Protein AF-A0A965UNX4-F1 (afdb_monomer_lite)

Foldseek 3Di:
DDDDDQQDWDQDPVRWIWGQHDDDPPDPVRTDGPPPPPPLPFPPVLVVVLVVLVVQLVLLVVLLVLLVVLLVLCVPQWAQDPLLVLLPDPPHPCVVVVPPRPDPVSSVSSVSSQVSLVVSLVSPDDPPPPDPCPDPVNSVVSSLLAQHRNDGSVSSVVSSLVSVLSSVLSVVLSVQSVVCCVPPSYCPCVCVVCVVVNVVSVVVSVVVVPDDCPDPDDDDDDDDDDDDD

Structure (mmCIF, N/CA/C/O backbone):
data_AF-A0A965UNX4-F1
#
_entry.id   AF-A0A965UNX4-F1
#
loop_
_atom_site.group_PDB
_atom_site.id
_atom_site.type_symbol
_atom_site.label_atom_id
_atom_site.label_alt_id
_atom_site.label_comp_id
_atom_site.label_asym_id
_atom_site.label_entity_id
_atom_site.label_seq_id
_atom_site.pdbx_PDB_ins_code
_atom_site.Cartn_x
_atom_site.Cartn_y
_atom_site.Cartn_z
_atom_site.occupancy
_atom_site.B_iso_or_equiv
_atom_site.auth_seq_id
_atom_site.auth_comp_id
_atom_site.auth_asym_id
_atom_site.auth_atom_id
_atom_site.pdbx_PDB_model_num
ATOM 1 N N . MET A 1 1 ? -51.438 11.626 34.883 1.00 54.97 1 MET A N 1
ATOM 2 C CA . MET A 1 1 ? -50.301 11.759 33.943 1.00 54.97 1 MET A CA 1
ATOM 3 C C . MET A 1 1 ? -50.552 13.004 33.111 1.00 54.97 1 MET A C 1
ATOM 5 O O . MET A 1 1 ? -51.642 13.109 32.564 1.00 54.97 1 MET A O 1
ATOM 9 N N . GLY A 1 2 ? -49.631 13.973 33.108 1.00 70.38 2 GLY A N 1
ATOM 10 C CA . GLY A 1 2 ? -49.780 15.204 32.320 1.00 70.38 2 GLY A CA 1
ATOM 11 C C . GLY A 1 2 ? -49.728 14.919 30.817 1.00 70.38 2 GLY A C 1
ATOM 12 O O . GLY A 1 2 ? -49.108 13.939 30.402 1.00 70.38 2 GLY A O 1
ATOM 13 N N . ALA A 1 3 ? -50.401 15.742 30.012 1.00 73.50 3 ALA A N 1
ATOM 14 C CA . ALA A 1 3 ? -50.338 15.641 28.556 1.00 73.50 3 ALA A CA 1
ATOM 15 C C . ALA A 1 3 ? -48.897 15.887 28.063 1.00 73.50 3 ALA A C 1
ATOM 17 O O . ALA A 1 3 ? -48.215 16.753 28.620 1.00 73.50 3 ALA A O 1
ATOM 18 N N . PRO A 1 4 ? -48.411 15.145 27.051 1.00 76.31 4 PRO A N 1
ATOM 19 C CA . PRO A 1 4 ? -47.071 15.358 26.533 1.00 76.31 4 PRO A CA 1
ATOM 20 C C . PRO A 1 4 ? -46.975 16.706 25.812 1.00 76.31 4 PRO A C 1
ATOM 22 O O . PRO A 1 4 ? -47.891 17.137 25.111 1.00 76.31 4 PRO A O 1
ATOM 25 N N . VAL A 1 5 ? -45.841 17.372 26.000 1.00 83.00 5 VAL A N 1
ATOM 26 C CA . VAL A 1 5 ? -45.548 18.702 25.472 1.00 83.00 5 VAL A CA 1
ATOM 27 C C . VAL A 1 5 ? -44.726 18.545 24.191 1.00 83.00 5 VAL A C 1
ATOM 29 O O . VAL A 1 5 ? -43.717 17.831 24.211 1.00 83.00 5 VAL A O 1
ATOM 32 N N . PRO A 1 6 ? -45.122 19.168 23.065 1.00 83.00 6 PRO A N 1
ATOM 33 C CA . PRO A 1 6 ? -44.334 19.137 21.835 1.00 83.00 6 PRO A CA 1
ATOM 34 C C . PRO A 1 6 ? -42.881 19.558 22.087 1.00 83.00 6 PRO A C 1
ATOM 36 O O . PRO A 1 6 ? -42.615 20.539 22.776 1.00 83.00 6 PRO A O 1
ATOM 39 N N . GLY A 1 7 ? -41.934 18.790 21.553 1.00 72.81 7 GLY A N 1
ATOM 40 C CA . GLY A 1 7 ? -40.497 18.999 21.724 1.00 72.81 7 GLY A CA 1
ATOM 41 C C . GLY A 1 7 ? -39.872 18.292 22.932 1.00 72.81 7 GLY A C 1
ATOM 42 O O . GLY A 1 7 ? -38.649 18.130 22.948 1.00 72.81 7 GLY A O 1
ATOM 43 N N . GLN A 1 8 ? -40.658 17.805 23.901 1.00 81.88 8 GLN A N 1
ATOM 44 C CA . GLN A 1 8 ? -40.107 17.013 25.005 1.00 81.88 8 GLN A CA 1
ATOM 45 C C . GLN A 1 8 ? -39.659 15.616 24.560 1.00 81.88 8 GLN A C 1
ATOM 47 O O . GLN A 1 8 ? -40.226 15.001 23.651 1.00 81.88 8 GLN A O 1
ATOM 52 N N . ILE A 1 9 ? -38.618 15.126 25.239 1.00 81.06 9 ILE A N 1
ATOM 53 C CA . ILE A 1 9 ? -38.080 13.778 25.072 1.00 81.06 9 ILE A CA 1
ATOM 54 C C . ILE A 1 9 ? -38.696 12.867 26.136 1.00 81.06 9 ILE A C 1
ATOM 56 O O . ILE A 1 9 ? -38.607 13.140 27.331 1.00 81.06 9 ILE A O 1
ATOM 60 N N . TYR A 1 10 ? -39.274 11.761 25.686 1.00 81.50 10 TYR A N 1
ATOM 61 C CA . TYR A 1 10 ? -39.884 10.717 26.498 1.00 81.50 10 TYR A CA 1
ATOM 62 C C . TYR A 1 10 ? -39.063 9.435 26.393 1.00 81.50 10 TYR A C 1
ATOM 64 O O . TYR A 1 10 ? -38.630 9.051 25.305 1.00 81.50 10 TYR A O 1
ATOM 72 N N . VAL A 1 11 ? -38.859 8.751 27.517 1.00 78.44 11 VAL A N 1
ATOM 73 C CA . VAL A 1 11 ? -38.209 7.435 27.540 1.00 78.44 11 VAL A CA 1
ATOM 74 C C . VAL A 1 11 ? -39.290 6.365 27.423 1.00 78.44 11 VAL A C 1
ATOM 76 O O . VAL A 1 11 ? -40.143 6.227 28.299 1.00 78.44 11 VAL A O 1
ATOM 79 N N . GLY A 1 12 ? -39.281 5.628 26.315 1.00 76.50 12 GLY A N 1
ATOM 80 C CA . GLY A 1 12 ? -40.193 4.515 26.088 1.00 76.50 12 GLY A CA 1
ATOM 81 C C . GLY A 1 12 ? -39.866 3.314 26.978 1.00 76.50 12 GLY A C 1
ATOM 82 O O . GLY A 1 12 ? -38.752 3.165 27.478 1.00 76.50 12 GLY A O 1
ATOM 83 N N . ARG A 1 13 ? -40.825 2.392 27.123 1.00 74.88 13 ARG A N 1
ATOM 84 C CA . ARG A 1 13 ? -40.664 1.139 27.897 1.00 74.88 13 ARG A CA 1
ATOM 85 C C . ARG A 1 13 ? -39.496 0.256 27.434 1.00 74.88 13 ARG A C 1
ATOM 87 O O . ARG A 1 13 ? -39.017 -0.569 28.196 1.00 74.88 13 ARG A O 1
ATOM 94 N N . ASN A 1 14 ? -39.053 0.427 26.193 1.00 77.00 14 ASN A N 1
ATOM 95 C CA . ASN A 1 14 ? -37.907 -0.249 25.585 1.00 77.00 14 ASN A CA 1
ATOM 96 C C . ASN A 1 14 ? -36.567 0.483 25.822 1.00 77.00 14 ASN A C 1
ATOM 98 O O . ASN A 1 14 ? -35.583 0.172 25.155 1.00 77.00 14 ASN A O 1
ATOM 102 N N . GLY A 1 15 ? -36.537 1.494 26.696 1.00 71.44 15 GLY A N 1
ATOM 103 C CA . GLY A 1 15 ? -35.350 2.300 26.993 1.00 71.44 15 GLY A CA 1
ATOM 104 C C . GLY A 1 15 ? -34.947 3.282 25.886 1.00 71.44 15 GLY A C 1
ATOM 105 O O . GLY A 1 15 ? -33.945 3.978 26.025 1.00 71.44 15 GLY A O 1
ATOM 106 N N . ARG A 1 16 ? -35.703 3.368 24.782 1.00 77.62 16 ARG A N 1
ATOM 107 C CA . ARG A 1 16 ? -35.421 4.301 23.683 1.00 77.62 16 ARG A CA 1
ATOM 108 C C . ARG A 1 16 ? -36.016 5.676 23.962 1.00 77.62 16 ARG A C 1
ATOM 110 O O . ARG A 1 16 ? -37.095 5.788 24.538 1.00 77.62 16 ARG A O 1
ATOM 117 N N . GLN A 1 17 ? -35.316 6.717 23.524 1.00 84.38 17 GLN A N 1
ATOM 118 C CA . GLN A 1 17 ? -35.774 8.097 23.635 1.00 84.38 17 GLN A CA 1
ATOM 119 C C . GLN A 1 17 ? -36.575 8.500 22.397 1.00 84.38 17 GLN A C 1
ATOM 121 O O . GLN A 1 17 ? -36.145 8.295 21.261 1.00 84.38 17 GLN A O 1
ATOM 126 N N . TYR A 1 18 ? -37.735 9.098 22.628 1.00 84.94 18 TYR A N 1
ATOM 127 C CA . TYR A 1 18 ? -38.650 9.568 21.600 1.00 84.94 18 TYR A CA 1
ATOM 128 C C . TYR A 1 18 ? -38.931 11.048 21.815 1.00 84.94 18 TYR A C 1
ATOM 130 O O . TYR A 1 18 ? -39.196 11.466 22.936 1.00 84.94 18 TYR A O 1
ATOM 138 N N . ARG A 1 19 ? -38.897 11.847 20.754 1.00 87.31 19 ARG A N 1
ATOM 139 C CA . ARG A 1 19 ? -39.329 13.241 20.785 1.00 87.31 19 ARG A CA 1
ATOM 140 C C . ARG A 1 19 ? -40.776 13.294 20.333 1.00 87.31 19 ARG A C 1
ATOM 142 O O . ARG A 1 19 ? -41.110 12.781 19.268 1.00 87.31 19 ARG A O 1
ATOM 149 N N . TYR A 1 20 ? -41.628 13.908 21.142 1.00 88.62 20 TYR A N 1
ATOM 150 C CA . TYR A 1 20 ? -43.005 14.166 20.743 1.00 88.62 20 TYR A CA 1
ATOM 151 C C . TYR A 1 20 ? -43.044 15.374 19.803 1.00 88.62 20 TYR A C 1
ATOM 153 O O . TYR A 1 20 ? -42.588 16.457 20.166 1.00 88.62 20 TYR A O 1
ATOM 161 N N . ASN A 1 21 ? -43.567 15.196 18.594 1.00 85.44 21 ASN A N 1
ATOM 162 C CA . ASN A 1 21 ? -43.602 16.234 17.558 1.00 85.44 21 ASN A CA 1
ATOM 163 C C . ASN A 1 21 ? -44.928 17.019 17.543 1.00 85.44 21 ASN A C 1
ATOM 165 O O . ASN A 1 21 ? -45.073 17.944 16.751 1.00 85.44 21 ASN A O 1
ATOM 169 N N . GLY A 1 22 ? -45.883 16.669 18.414 1.00 79.00 22 GLY A N 1
ATOM 170 C CA . GLY A 1 22 ? -47.251 17.199 18.408 1.00 79.00 22 GLY A CA 1
ATOM 171 C C . GLY A 1 22 ? -48.263 16.256 17.736 1.00 79.00 22 GLY A C 1
ATOM 172 O O . GLY A 1 22 ? -47.890 15.276 17.088 1.00 79.00 22 GLY A O 1
ATOM 173 N N . GLY A 1 23 ? -49.558 16.534 17.915 1.00 82.19 23 GLY A N 1
ATOM 174 C CA . GLY A 1 23 ? -50.663 15.719 17.386 1.00 82.19 23 GLY A CA 1
ATOM 175 C C . GLY A 1 23 ? -51.403 14.910 18.456 1.00 82.19 23 GLY A C 1
ATOM 176 O O . GLY A 1 23 ? -51.627 15.408 19.556 1.00 82.19 23 GLY A O 1
ATOM 177 N N . ASP A 1 24 ? -51.829 13.689 18.122 1.00 81.50 24 ASP A N 1
ATOM 178 C CA . ASP A 1 24 ? -52.470 12.785 19.083 1.00 81.50 24 ASP A CA 1
ATOM 179 C C . ASP A 1 24 ? -51.389 12.040 19.893 1.00 81.50 24 ASP A C 1
ATOM 181 O O . ASP A 1 24 ? -50.622 11.259 19.325 1.00 81.50 24 ASP A O 1
ATOM 185 N N . PRO A 1 25 ? -51.325 12.208 21.225 1.00 78.56 25 PRO A N 1
ATOM 186 C CA . PRO A 1 25 ? -50.331 11.548 22.067 1.00 78.56 25 PRO A CA 1
ATOM 187 C C . PRO A 1 25 ? -50.452 10.021 22.126 1.00 78.56 25 PRO A C 1
ATOM 189 O O . PRO A 1 25 ? -49.545 9.368 22.651 1.00 78.56 25 PRO A O 1
ATOM 192 N N . ARG A 1 26 ? -51.544 9.443 21.612 1.00 80.50 26 ARG A N 1
ATOM 193 C CA . ARG A 1 26 ? -51.740 7.993 21.474 1.00 80.50 26 ARG A CA 1
ATOM 194 C C . ARG A 1 26 ? -51.263 7.456 20.124 1.00 80.50 26 ARG A C 1
ATOM 196 O O . ARG A 1 26 ? -51.078 6.247 19.992 1.00 80.50 26 ARG A O 1
ATOM 203 N N . ALA A 1 27 ? -51.042 8.324 19.139 1.00 82.81 27 ALA A N 1
ATOM 204 C CA . ALA A 1 27 ? -50.575 7.931 17.820 1.00 82.81 27 ALA A CA 1
ATOM 205 C C . ALA A 1 27 ? -49.049 7.761 17.810 1.00 82.81 27 ALA A C 1
ATOM 207 O O . ALA A 1 27 ? -48.301 8.665 18.181 1.00 82.81 27 ALA A O 1
ATOM 208 N N . GLN A 1 28 ? -48.564 6.614 17.326 1.00 77.06 28 GLN A N 1
ATOM 209 C CA . GLN A 1 28 ? -47.121 6.374 17.177 1.00 77.06 28 GLN A CA 1
ATOM 210 C C . GLN A 1 28 ? -46.446 7.394 16.249 1.00 77.06 28 GLN A C 1
ATOM 212 O O . GLN A 1 28 ? -45.299 7.760 16.484 1.00 77.06 28 GLN A O 1
ATOM 217 N N . SER A 1 29 ? -47.161 7.895 15.237 1.00 83.69 29 SER A N 1
ATOM 218 C CA . SER A 1 29 ? -46.670 8.904 14.289 1.00 83.69 29 SER A CA 1
ATOM 219 C C . SER A 1 29 ? -46.350 10.255 14.934 1.00 83.69 29 SER A C 1
ATOM 221 O O . SER A 1 29 ? -45.573 11.027 14.378 1.00 83.69 29 SER A O 1
ATOM 223 N N . SER A 1 30 ? -46.907 10.542 16.112 1.00 86.38 30 SER A N 1
ATOM 224 C CA . SER A 1 30 ? -46.625 11.774 16.853 1.00 86.38 30 SER A CA 1
ATOM 225 C C . SER A 1 30 ? -45.291 11.743 17.602 1.00 86.38 30 SER A C 1
ATOM 227 O O . SER A 1 30 ? -44.899 12.748 18.195 1.00 86.38 30 SER A O 1
ATOM 229 N N . TYR A 1 31 ? -44.559 10.629 17.546 1.00 82.38 31 TYR A N 1
ATOM 230 C CA . TYR A 1 31 ? -43.254 10.468 18.174 1.00 82.38 31 TYR A CA 1
ATOM 231 C C . TYR A 1 31 ? -42.190 10.131 17.127 1.00 82.38 31 TYR A C 1
ATOM 233 O O . TYR A 1 31 ? -42.332 9.184 16.358 1.00 82.38 31 TYR A O 1
ATOM 241 N N . SER A 1 32 ? -41.084 10.872 17.119 1.00 83.12 32 SER A N 1
ATOM 242 C CA . SER A 1 32 ? -39.886 10.519 16.352 1.00 83.12 32 SER A CA 1
ATOM 243 C C . SER A 1 32 ? -38.844 9.910 17.282 1.00 83.12 32 SER A C 1
ATOM 245 O O . SER A 1 32 ? -38.663 10.354 18.415 1.00 83.12 32 SER A O 1
ATOM 247 N N . LEU A 1 33 ? -38.151 8.868 16.823 1.00 78.44 33 LEU A N 1
ATOM 248 C CA . LEU A 1 33 ? -37.021 8.323 17.566 1.00 78.44 33 LEU A CA 1
ATOM 249 C C . LEU A 1 33 ? -35.921 9.389 17.613 1.00 78.44 33 LEU A C 1
ATOM 251 O O . LEU A 1 33 ? -35.453 9.843 16.569 1.00 78.44 33 LEU A O 1
ATOM 255 N N . VAL A 1 34 ? -35.489 9.770 18.814 1.00 74.38 34 VAL A N 1
ATOM 256 C CA . VAL A 1 34 ? -34.295 10.600 18.957 1.00 74.38 34 VAL A CA 1
ATOM 257 C C . VAL A 1 34 ? -33.114 9.689 18.655 1.00 74.38 34 VAL A C 1
ATOM 259 O O . VAL A 1 34 ? -32.754 8.840 19.471 1.00 74.38 34 VAL A O 1
ATOM 262 N N . GLN A 1 35 ? -32.520 9.830 17.467 1.00 58.47 35 GLN A N 1
ATOM 263 C CA . GLN A 1 35 ? -31.177 9.316 17.232 1.00 58.47 35 GLN A CA 1
ATOM 264 C C . GLN A 1 35 ? -30.265 10.053 18.208 1.00 58.47 35 GLN A C 1
ATOM 266 O O . GLN A 1 35 ? -29.901 11.205 17.991 1.00 58.47 35 GLN A O 1
ATOM 271 N N . GLN A 1 36 ? -29.944 9.404 19.326 1.00 52.78 36 GLN A N 1
ATOM 272 C CA . GLN A 1 36 ? -28.812 9.816 20.131 1.00 52.78 36 GLN A CA 1
ATOM 273 C C . GLN A 1 36 ? -27.595 9.671 19.229 1.00 52.78 36 GLN A C 1
ATOM 275 O O . GLN A 1 36 ? -27.095 8.565 19.016 1.00 52.78 36 GLN A O 1
ATOM 280 N N . SER A 1 37 ? -27.148 10.787 18.664 1.00 44.09 37 SER A N 1
ATOM 281 C CA . SER A 1 37 ? -25.787 10.933 18.184 1.00 44.09 37 SER A CA 1
ATOM 282 C C . SER A 1 37 ? -24.917 10.608 19.389 1.00 44.09 37 SER A C 1
ATOM 284 O O . SER A 1 37 ? -24.722 11.455 20.257 1.00 44.09 37 SER A O 1
ATOM 286 N N . ARG A 1 38 ? -24.488 9.350 19.532 1.00 47.00 38 ARG A N 1
ATOM 287 C CA . ARG A 1 38 ? -23.481 8.998 20.526 1.00 47.00 38 ARG A CA 1
ATOM 288 C C . ARG A 1 38 ? -22.244 9.783 20.121 1.00 47.00 38 ARG A C 1
ATOM 290 O O . ARG A 1 38 ? -21.520 9.377 19.213 1.00 47.00 38 ARG A O 1
ATOM 297 N N . SER A 1 39 ? -22.037 10.932 20.754 1.00 44.66 39 SER A N 1
ATOM 298 C CA . SER A 1 39 ? -20.742 11.588 20.831 1.00 44.66 39 SER A CA 1
ATOM 299 C C . SER A 1 39 ? -19.844 10.611 21.577 1.00 44.66 39 SER A C 1
ATOM 301 O O . SER A 1 39 ? -19.785 10.598 22.803 1.00 44.66 39 SER A O 1
ATOM 303 N N . THR A 1 40 ? -19.286 9.671 20.821 1.00 53.31 40 THR A N 1
ATOM 304 C CA . THR A 1 40 ? -18.425 8.624 21.345 1.00 53.31 40 THR A CA 1
ATOM 305 C C . THR A 1 40 ? -17.069 9.286 21.473 1.00 53.31 40 THR A C 1
ATOM 307 O O . THR A 1 40 ? -16.354 9.443 20.486 1.00 53.31 40 THR A O 1
ATOM 310 N N . THR A 1 41 ? -16.779 9.811 22.659 1.00 58.47 41 THR A N 1
ATOM 311 C CA . THR A 1 41 ? -15.454 10.335 22.976 1.00 58.47 41 THR A CA 1
ATOM 312 C C . THR A 1 41 ? -14.535 9.125 23.103 1.00 58.47 41 THR A C 1
ATOM 314 O O . THR A 1 41 ? -14.512 8.471 24.141 1.00 58.47 41 THR A O 1
ATOM 317 N N . TYR A 1 42 ? -13.870 8.756 22.008 1.00 68.38 42 TYR A N 1
ATOM 318 C CA . TYR A 1 42 ? -12.854 7.704 22.016 1.00 68.38 42 TYR A CA 1
ATOM 319 C C . TYR A 1 42 ? -11.668 8.144 22.871 1.00 68.38 42 TYR A C 1
ATOM 321 O O . TYR A 1 42 ? -11.402 9.345 22.986 1.00 68.38 42 TYR A O 1
ATOM 329 N N . SER A 1 43 ? -10.941 7.187 23.449 1.00 78.94 43 SER A N 1
ATOM 330 C CA . SER A 1 43 ? -9.688 7.529 24.116 1.00 78.94 43 SER A CA 1
ATOM 331 C C . SER A 1 43 ? -8.717 8.166 23.110 1.00 78.94 43 SER A C 1
ATOM 333 O O . SER A 1 43 ? -8.740 7.858 21.912 1.00 78.94 43 SER A O 1
ATOM 335 N N . GLU A 1 44 ? -7.841 9.058 23.581 1.00 80.81 44 GLU A N 1
ATOM 336 C CA . GLU A 1 44 ? -6.788 9.638 22.734 1.00 80.81 44 GLU A CA 1
ATOM 337 C C . GLU A 1 44 ? -5.946 8.537 22.071 1.00 80.81 44 GLU A C 1
ATOM 339 O O . GLU A 1 44 ? -5.618 8.634 20.889 1.00 80.81 44 GLU A O 1
ATOM 344 N N . GLN A 1 45 ? -5.697 7.437 22.789 1.00 82.44 45 GLN A N 1
ATOM 345 C CA . GLN A 1 45 ? -4.977 6.268 22.283 1.00 82.44 45 GLN A CA 1
ATOM 346 C C . GLN A 1 45 ? -5.711 5.584 21.122 1.00 82.44 45 GL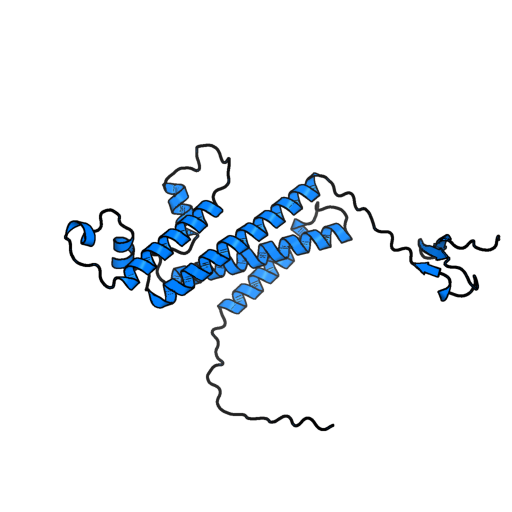N A C 1
ATOM 348 O O . GLN A 1 45 ? -5.094 5.318 20.091 1.00 82.44 45 GLN A O 1
ATOM 353 N N . ASP A 1 46 ? -7.025 5.365 21.231 1.00 85.31 46 ASP A N 1
ATOM 354 C CA . ASP A 1 46 ? -7.814 4.744 20.159 1.00 85.31 46 ASP A CA 1
ATOM 355 C C . ASP A 1 46 ? -7.876 5.634 18.912 1.00 85.31 46 ASP A C 1
ATOM 357 O O . ASP A 1 46 ? -7.766 5.161 17.775 1.00 85.31 46 ASP A O 1
ATOM 361 N N . SER A 1 47 ? -8.020 6.949 19.114 1.00 83.50 47 SER A N 1
ATOM 362 C CA . SER A 1 47 ? -8.017 7.915 18.013 1.00 83.50 47 SER A CA 1
ATOM 363 C C . SER A 1 47 ? -6.661 7.978 17.300 1.00 83.50 47 SER A C 1
ATOM 365 O O . SER A 1 47 ? -6.622 8.009 16.067 1.00 83.50 47 SER A O 1
ATOM 367 N N . ALA A 1 48 ? -5.555 7.907 18.048 1.00 84.00 48 ALA A N 1
ATOM 368 C CA . ALA A 1 48 ? -4.204 7.851 17.502 1.00 84.00 48 ALA A CA 1
ATOM 369 C C . ALA A 1 48 ? -3.951 6.538 16.745 1.00 84.00 48 ALA A C 1
ATOM 371 O O . ALA A 1 48 ? -3.425 6.569 15.631 1.00 84.00 48 ALA A O 1
ATOM 372 N N . ALA A 1 49 ? -4.387 5.397 17.289 1.00 85.38 49 ALA A N 1
ATOM 373 C CA . ALA A 1 49 ? -4.281 4.095 16.631 1.00 85.38 49 ALA A CA 1
ATOM 374 C C . ALA A 1 49 ? -5.048 4.068 15.299 1.00 85.38 49 ALA A C 1
ATOM 376 O O . ALA A 1 49 ? -4.529 3.613 14.277 1.00 85.38 49 ALA A O 1
ATOM 377 N N . LYS A 1 50 ? -6.262 4.630 15.272 1.00 87.50 50 LYS A N 1
ATOM 378 C CA . LYS A 1 50 ? -7.042 4.784 14.039 1.00 87.50 50 LYS A CA 1
ATOM 379 C C . LYS A 1 50 ? -6.357 5.713 13.034 1.00 87.50 50 LYS A C 1
ATOM 381 O O . LYS A 1 50 ? -6.314 5.395 11.845 1.00 87.50 50 LYS A O 1
ATOM 386 N N . ALA A 1 51 ? -5.835 6.853 13.485 1.00 87.81 51 ALA A N 1
ATOM 387 C CA . ALA A 1 51 ? -5.122 7.787 12.617 1.00 87.81 51 ALA A CA 1
ATOM 388 C C . ALA A 1 51 ? -3.871 7.140 12.001 1.00 87.81 51 ALA A C 1
ATOM 390 O O . ALA A 1 51 ? -3.632 7.295 10.802 1.00 87.81 51 ALA A O 1
ATOM 391 N N . ALA A 1 52 ? -3.129 6.354 12.785 1.00 86.94 52 ALA A N 1
ATOM 392 C CA . ALA A 1 52 ? -1.988 5.579 12.309 1.00 86.94 52 ALA A CA 1
ATOM 393 C C . ALA A 1 52 ? -2.407 4.545 11.251 1.00 86.94 52 ALA A C 1
ATOM 395 O O . ALA A 1 52 ? -1.843 4.536 10.158 1.00 86.94 52 ALA A O 1
ATOM 396 N N . ALA A 1 53 ? -3.456 3.756 11.509 1.00 87.00 53 ALA A N 1
ATOM 397 C CA . ALA A 1 53 ? -3.968 2.782 10.541 1.00 87.00 53 ALA A CA 1
ATOM 398 C C . ALA A 1 53 ? -4.444 3.444 9.232 1.00 87.00 53 ALA A C 1
ATOM 400 O O . ALA A 1 53 ? -4.191 2.938 8.140 1.00 87.00 53 ALA A O 1
ATOM 401 N N . ALA A 1 54 ? -5.103 4.604 9.315 1.00 88.50 54 ALA A N 1
ATOM 402 C CA . ALA A 1 54 ? -5.515 5.362 8.135 1.00 88.50 54 ALA A CA 1
ATOM 403 C C . ALA A 1 54 ? -4.311 5.907 7.342 1.00 88.50 54 ALA A C 1
ATOM 405 O O . ALA A 1 54 ? -4.320 5.887 6.106 1.00 88.50 54 ALA A O 1
ATOM 406 N N . ALA A 1 55 ? -3.265 6.369 8.034 1.00 87.75 55 ALA A N 1
ATOM 407 C CA . ALA A 1 55 ? -2.025 6.820 7.410 1.00 87.75 55 ALA A CA 1
ATOM 408 C C . ALA A 1 55 ? -1.291 5.666 6.706 1.00 87.75 55 ALA A C 1
ATOM 410 O O . ALA A 1 55 ? -0.840 5.836 5.571 1.00 87.75 55 ALA A O 1
ATOM 411 N N . GLU A 1 56 ? -1.233 4.483 7.322 1.00 87.31 56 GLU A N 1
ATOM 412 C CA . GLU A 1 56 ? -0.670 3.278 6.705 1.00 87.31 56 GLU A CA 1
ATOM 413 C C . GLU A 1 56 ? -1.467 2.835 5.476 1.00 87.31 56 GLU A C 1
ATOM 415 O O . GLU A 1 56 ? -0.877 2.576 4.424 1.00 87.31 56 GLU A O 1
ATOM 420 N N . ALA A 1 57 ? -2.802 2.843 5.549 1.00 89.50 57 ALA A N 1
ATOM 421 C CA . ALA A 1 57 ? -3.658 2.534 4.407 1.00 89.50 57 ALA A CA 1
ATOM 422 C C . ALA A 1 57 ? -3.449 3.513 3.245 1.00 89.50 57 ALA A C 1
ATOM 424 O O . ALA A 1 57 ? -3.360 3.094 2.087 1.00 89.50 57 ALA A O 1
ATOM 425 N N . LYS A 1 58 ? -3.327 4.814 3.536 1.00 91.44 58 LYS A N 1
ATOM 426 C CA . LYS A 1 58 ? -3.007 5.827 2.522 1.00 91.44 58 LYS A CA 1
ATOM 427 C C . LYS A 1 58 ? -1.636 5.560 1.900 1.00 91.44 58 LYS A C 1
ATOM 429 O O . LYS A 1 58 ? -1.529 5.464 0.681 1.00 91.44 58 LYS A O 1
ATOM 434 N N . LYS A 1 59 ? -0.610 5.367 2.728 1.00 89.88 59 LYS A N 1
ATOM 435 C CA . LYS A 1 59 ? 0.763 5.081 2.294 1.00 89.88 59 LYS A CA 1
ATOM 436 C C . LYS A 1 59 ? 0.841 3.827 1.418 1.00 89.88 59 LYS A C 1
ATOM 438 O O . LYS A 1 59 ? 1.493 3.848 0.374 1.00 89.88 59 LYS A O 1
ATOM 443 N N . ALA A 1 60 ? 0.139 2.755 1.787 1.00 89.75 60 ALA A N 1
ATOM 444 C CA . ALA A 1 60 ? 0.077 1.525 1.002 1.00 89.75 60 ALA A CA 1
ATOM 445 C C . ALA A 1 60 ? -0.583 1.741 -0.372 1.00 89.75 60 ALA A C 1
ATOM 447 O O . ALA A 1 60 ? -0.082 1.224 -1.370 1.00 89.75 60 ALA A O 1
ATOM 448 N N . ARG A 1 61 ? -1.662 2.535 -0.446 1.00 92.94 61 ARG A N 1
ATOM 449 C CA . ARG A 1 61 ? -2.329 2.890 -1.714 1.00 92.94 61 ARG A CA 1
ATOM 450 C C . ARG A 1 61 ? -1.452 3.760 -2.610 1.00 92.94 61 ARG A C 1
ATOM 452 O O . ARG A 1 61 ? -1.315 3.453 -3.791 1.00 92.94 61 ARG A O 1
ATOM 459 N N . ASP A 1 62 ? -0.829 4.793 -2.049 1.00 91.50 62 ASP A N 1
ATOM 460 C CA . ASP A 1 62 ? 0.054 5.696 -2.796 1.00 91.50 62 ASP A CA 1
ATOM 461 C C . ASP A 1 62 ? 1.253 4.925 -3.372 1.00 91.50 62 ASP A C 1
ATOM 463 O O . ASP A 1 62 ? 1.599 5.065 -4.544 1.00 91.50 62 ASP A O 1
ATOM 467 N N . THR A 1 63 ? 1.845 4.033 -2.571 1.00 91.62 63 THR A N 1
ATOM 468 C CA . THR A 1 63 ? 2.957 3.184 -3.024 1.00 91.62 63 THR A CA 1
ATOM 469 C C . THR A 1 63 ? 2.502 2.175 -4.084 1.00 91.62 63 THR A C 1
ATOM 471 O O . THR A 1 63 ? 3.220 1.930 -5.052 1.00 91.62 63 THR A O 1
ATOM 474 N N . LEU A 1 64 ? 1.302 1.600 -3.943 1.00 93.75 64 LEU A N 1
ATOM 475 C CA . LEU A 1 64 ? 0.733 0.698 -4.946 1.00 93.75 64 LEU A CA 1
ATOM 476 C C . LEU A 1 64 ? 0.534 1.402 -6.296 1.00 93.75 64 LEU A C 1
ATOM 478 O O . LEU A 1 64 ? 0.853 0.815 -7.326 1.00 93.75 64 LEU A O 1
ATOM 482 N N . ALA A 1 65 ? 0.073 2.655 -6.307 1.00 94.12 65 ALA A N 1
ATOM 483 C CA . ALA A 1 65 ? -0.100 3.412 -7.546 1.00 94.12 65 ALA A CA 1
ATOM 484 C C . ALA A 1 65 ? 1.225 3.561 -8.322 1.00 94.12 65 ALA A C 1
ATOM 486 O O . ALA A 1 65 ? 1.257 3.384 -9.540 1.00 94.12 65 ALA A O 1
ATOM 487 N N . LEU A 1 66 ? 2.337 3.806 -7.619 1.00 93.88 66 LEU A N 1
ATOM 488 C CA . LEU A 1 66 ? 3.676 3.837 -8.223 1.00 93.88 66 LEU A CA 1
ATOM 489 C C . LEU A 1 66 ? 4.100 2.459 -8.756 1.00 93.88 66 LEU A C 1
ATOM 491 O O . LEU A 1 66 ? 4.647 2.356 -9.856 1.00 93.88 66 LEU A O 1
ATOM 495 N N . ALA A 1 67 ? 3.808 1.387 -8.014 1.00 93.44 67 ALA A N 1
ATOM 496 C CA . ALA A 1 67 ? 4.102 0.020 -8.441 1.00 93.44 67 ALA A CA 1
ATOM 497 C C . ALA A 1 67 ? 3.312 -0.390 -9.699 1.00 93.44 67 ALA A C 1
ATOM 499 O O . ALA A 1 67 ? 3.828 -1.118 -10.549 1.00 93.44 67 ALA A O 1
ATOM 500 N N . GLU A 1 68 ? 2.078 0.089 -9.861 1.00 93.75 68 GLU A N 1
ATOM 501 C CA . GLU A 1 68 ? 1.270 -0.158 -11.061 1.00 93.75 68 GLU A CA 1
ATOM 502 C C . GLU A 1 68 ? 1.796 0.597 -12.290 1.00 93.75 68 GLU A C 1
ATOM 504 O O . GLU A 1 68 ? 1.822 0.041 -13.395 1.00 93.75 68 GLU A O 1
ATOM 509 N N . GLN A 1 69 ? 2.306 1.820 -12.102 1.00 93.00 69 GLN A N 1
ATOM 510 C CA . GLN A 1 69 ? 3.026 2.546 -13.154 1.00 93.00 69 GLN A CA 1
ATOM 511 C C . GLN A 1 69 ? 4.297 1.797 -13.565 1.00 93.00 69 GLN A C 1
ATOM 513 O O . GLN A 1 69 ? 4.529 1.572 -14.756 1.00 93.00 69 GLN A O 1
ATOM 518 N N . PHE A 1 70 ? 5.074 1.322 -12.585 1.00 93.50 70 PHE A N 1
ATOM 519 C CA . PHE A 1 70 ? 6.255 0.499 -12.838 1.00 93.50 70 PHE A CA 1
ATOM 520 C C . PHE A 1 70 ? 5.885 -0.748 -13.647 1.00 93.50 70 PHE A C 1
ATOM 522 O O . PHE A 1 70 ? 6.541 -1.074 -14.634 1.00 93.50 70 PHE A O 1
ATOM 529 N N . TYR A 1 71 ? 4.816 -1.446 -13.259 1.00 91.38 71 TYR A N 1
ATOM 530 C CA . TYR A 1 71 ? 4.374 -2.660 -13.937 1.00 91.38 71 TYR A CA 1
ATOM 531 C C . TYR A 1 71 ? 3.958 -2.414 -15.391 1.00 91.38 71 TYR A C 1
ATOM 533 O O . TYR A 1 71 ? 4.264 -3.226 -16.265 1.00 91.38 71 TYR A O 1
ATOM 541 N N . THR A 1 72 ? 3.313 -1.280 -15.665 1.00 90.50 72 THR A N 1
ATOM 542 C CA . THR A 1 72 ? 2.946 -0.880 -17.030 1.00 90.50 72 THR A CA 1
ATOM 543 C C . THR A 1 72 ? 4.184 -0.744 -17.919 1.00 90.50 72 THR A C 1
ATOM 545 O O . THR A 1 72 ? 4.195 -1.261 -19.035 1.00 90.50 72 THR A O 1
ATOM 548 N N . LEU A 1 73 ? 5.259 -0.141 -17.403 1.00 88.12 73 LEU A N 1
ATOM 549 C CA . LEU A 1 73 ? 6.539 -0.033 -18.114 1.00 88.12 73 LEU A CA 1
ATOM 550 C C . LEU A 1 73 ? 7.259 -1.387 -18.229 1.00 88.12 73 LEU A C 1
ATOM 552 O O . LEU A 1 73 ? 7.799 -1.713 -19.289 1.00 88.12 73 LEU A O 1
ATOM 556 N N . ASN A 1 74 ? 7.210 -2.203 -17.172 1.00 86.38 74 ASN A N 1
ATOM 557 C CA . ASN A 1 74 ? 7.819 -3.533 -17.114 1.00 86.38 74 ASN A CA 1
ATOM 558 C C . ASN A 1 74 ? 7.291 -4.474 -18.208 1.00 86.38 74 ASN A C 1
ATOM 560 O O . ASN A 1 74 ? 8.069 -5.203 -18.820 1.00 86.38 74 ASN A O 1
ATOM 564 N N . ARG A 1 75 ? 5.984 -4.419 -18.506 1.00 83.75 75 ARG A N 1
ATOM 565 C CA . ARG A 1 75 ? 5.368 -5.225 -19.577 1.00 83.75 75 ARG A CA 1
ATOM 566 C C . ARG A 1 75 ? 5.959 -4.954 -20.963 1.00 83.75 75 ARG A C 1
ATOM 568 O O . ARG A 1 75 ? 5.929 -5.852 -21.796 1.00 83.75 75 ARG A O 1
ATOM 575 N N . ASN A 1 76 ? 6.486 -3.751 -21.186 1.00 79.25 76 ASN A N 1
ATOM 576 C CA . ASN A 1 76 ? 6.919 -3.285 -22.504 1.00 79.25 76 ASN A CA 1
ATOM 577 C C . ASN A 1 76 ? 8.448 -3.198 -22.651 1.00 79.25 76 ASN A C 1
ATOM 579 O O . ASN A 1 76 ? 8.944 -3.105 -23.768 1.00 79.25 76 ASN A O 1
ATOM 583 N N . THR A 1 77 ? 9.195 -3.206 -21.542 1.00 77.25 77 THR A N 1
ATOM 584 C CA . THR A 1 77 ? 10.623 -2.826 -21.528 1.00 77.25 77 THR A CA 1
ATOM 585 C C . THR A 1 77 ? 11.563 -3.988 -21.179 1.00 77.25 77 THR A C 1
ATOM 587 O O . THR A 1 77 ? 12.735 -3.947 -21.559 1.00 77.25 77 THR A O 1
ATOM 590 N N . GLY A 1 78 ? 11.047 -5.045 -20.533 1.00 74.38 78 GLY A N 1
ATOM 591 C CA . GLY A 1 78 ? 11.808 -6.218 -20.087 1.00 74.38 78 GLY A CA 1
ATOM 592 C C . GLY A 1 78 ? 12.845 -5.882 -19.004 1.00 74.38 78 GLY A C 1
ATOM 593 O O . GLY A 1 78 ? 13.754 -5.093 -19.246 1.00 74.38 78 GLY A O 1
ATOM 594 N N . THR A 1 79 ? 12.724 -6.485 -17.816 1.00 82.62 79 THR A N 1
ATOM 595 C CA . THR A 1 79 ? 13.622 -6.251 -16.665 1.00 82.62 79 THR A CA 1
ATOM 596 C C . THR A 1 79 ? 14.374 -7.505 -16.225 1.00 82.62 79 THR A C 1
ATOM 598 O O . THR A 1 79 ? 13.969 -8.628 -16.536 1.00 82.62 79 THR A O 1
ATOM 601 N N . GLY A 1 80 ? 15.433 -7.312 -15.433 1.00 76.12 80 GLY A N 1
ATOM 602 C CA . GLY A 1 80 ? 16.216 -8.388 -14.818 1.00 76.12 80 GLY A CA 1
ATOM 603 C C . GLY A 1 80 ? 17.280 -9.008 -15.723 1.00 76.12 80 GLY A C 1
ATOM 604 O O . GLY A 1 80 ? 17.898 -9.996 -15.337 1.00 76.12 80 GLY A O 1
ATOM 605 N N . ASP A 1 81 ? 17.504 -8.446 -16.911 1.00 76.25 81 ASP A N 1
ATOM 606 C CA . ASP A 1 81 ? 18.646 -8.794 -17.753 1.00 76.25 81 ASP A CA 1
ATOM 607 C C . ASP A 1 81 ? 19.871 -7.924 -17.429 1.00 76.25 81 ASP A C 1
ATOM 609 O O . ASP A 1 81 ? 19.788 -6.881 -16.773 1.00 76.25 81 ASP A O 1
ATOM 613 N N . TRP A 1 82 ? 21.038 -8.353 -17.912 1.00 67.56 82 TRP A N 1
ATOM 614 C CA . TRP A 1 82 ? 22.292 -7.623 -17.715 1.00 67.56 82 TRP A CA 1
ATOM 615 C C . TRP A 1 82 ? 22.233 -6.193 -18.288 1.00 67.56 82 TRP A C 1
ATOM 617 O O . TRP A 1 82 ? 22.842 -5.287 -17.726 1.00 67.56 82 TRP A O 1
ATOM 627 N N . MET A 1 83 ? 21.449 -5.960 -19.351 1.00 67.00 83 MET A N 1
ATOM 628 C CA . MET A 1 83 ? 21.226 -4.618 -19.905 1.00 67.00 83 MET A CA 1
ATOM 629 C C . MET A 1 83 ? 20.436 -3.715 -18.951 1.00 67.00 83 MET A C 1
ATOM 631 O O . MET A 1 83 ? 20.707 -2.519 -18.888 1.00 67.00 83 MET A O 1
ATOM 635 N N . SER A 1 84 ? 19.486 -4.262 -18.189 1.00 67.69 84 SER A N 1
ATOM 636 C CA . SER A 1 84 ? 18.741 -3.517 -17.168 1.00 67.69 84 SER A CA 1
ATOM 637 C C . SER A 1 84 ? 19.644 -3.076 -16.020 1.00 67.69 84 SER A C 1
ATOM 639 O O . SER A 1 84 ? 19.537 -1.938 -15.562 1.00 67.69 84 SER A O 1
ATOM 641 N N . ALA A 1 85 ? 20.567 -3.945 -15.593 1.00 66.44 85 ALA A N 1
ATOM 642 C CA . ALA A 1 85 ? 21.583 -3.592 -14.601 1.00 66.44 85 ALA A CA 1
ATOM 643 C C . ALA A 1 85 ? 22.490 -2.464 -15.116 1.00 66.44 85 ALA A C 1
ATOM 645 O O . ALA A 1 85 ? 22.738 -1.478 -14.418 1.00 66.44 85 ALA A O 1
ATOM 646 N N . GLU A 1 86 ? 22.891 -2.560 -16.380 1.00 66.69 86 GLU A N 1
ATOM 647 C CA . GLU A 1 86 ? 23.766 -1.587 -17.018 1.00 66.69 86 GLU A CA 1
ATOM 648 C C . GLU A 1 86 ? 23.089 -0.231 -17.266 1.00 66.69 86 GLU A C 1
ATOM 650 O O . GLU A 1 86 ? 23.710 0.818 -17.099 1.00 66.69 86 GLU A O 1
ATOM 655 N N . ALA A 1 87 ? 21.787 -0.221 -17.566 1.00 64.44 87 ALA A N 1
ATOM 656 C CA . ALA A 1 87 ? 21.004 1.005 -17.715 1.00 64.44 87 ALA A CA 1
ATOM 657 C C . ALA A 1 87 ? 20.921 1.825 -16.415 1.00 64.44 87 ALA A C 1
ATOM 659 O O . ALA A 1 87 ? 20.766 3.049 -16.448 1.00 64.44 87 ALA A O 1
ATOM 660 N N . THR A 1 88 ? 21.036 1.157 -15.267 1.00 63.91 88 THR A N 1
ATOM 661 C CA . THR A 1 88 ? 21.048 1.802 -13.948 1.00 63.91 88 THR A CA 1
ATOM 662 C C . THR A 1 88 ? 22.431 2.147 -13.425 1.00 63.91 88 THR A C 1
ATOM 664 O O . THR A 1 88 ? 22.529 2.827 -12.405 1.00 63.91 88 THR A O 1
ATOM 667 N N . ASN A 1 89 ? 23.492 1.720 -14.112 1.00 64.12 89 ASN A N 1
ATOM 668 C CA . ASN A 1 89 ? 24.855 1.959 -13.676 1.00 64.12 89 ASN A CA 1
ATOM 669 C C . ASN A 1 89 ? 25.336 3.351 -14.143 1.00 64.12 89 ASN A C 1
ATOM 671 O O . ASN A 1 89 ? 25.446 3.586 -15.352 1.00 64.12 89 ASN A O 1
ATOM 675 N N . PRO A 1 90 ? 25.654 4.292 -13.229 1.00 56.03 90 PRO A N 1
ATOM 676 C CA . PRO A 1 90 ? 26.230 5.586 -13.608 1.00 56.03 90 PRO A CA 1
ATOM 677 C C . PRO A 1 90 ? 27.579 5.436 -14.333 1.00 56.03 90 PRO A C 1
ATOM 679 O O . PRO A 1 90 ? 27.940 6.294 -15.136 1.00 56.03 90 PRO A O 1
ATOM 682 N N . GLU A 1 91 ? 28.272 4.315 -14.119 1.00 55.84 91 GLU A N 1
ATOM 683 C CA . GLU A 1 91 ? 29.533 3.939 -14.753 1.00 55.84 91 GLU A CA 1
ATOM 684 C C . GLU A 1 91 ? 29.377 2.983 -15.947 1.00 55.84 91 GLU A C 1
ATOM 686 O O . GLU A 1 91 ? 30.343 2.313 -16.318 1.00 55.84 91 GLU A O 1
ATOM 691 N N . SER A 1 92 ? 28.188 2.908 -16.557 1.00 63.56 92 SER A N 1
ATOM 692 C CA . SER A 1 92 ? 27.937 1.949 -17.638 1.00 63.56 92 SER A CA 1
ATOM 693 C C . SER A 1 92 ? 29.007 2.003 -18.741 1.00 63.56 92 SER A C 1
ATOM 695 O O . SER A 1 92 ? 29.350 3.079 -19.243 1.00 63.56 92 SER A O 1
ATOM 697 N N . LEU A 1 93 ? 29.488 0.837 -19.159 1.00 58.56 93 LEU A N 1
ATOM 698 C CA . LEU A 1 93 ? 30.308 0.587 -20.336 1.00 58.56 93 LEU A CA 1
ATOM 699 C C . LEU A 1 93 ? 29.710 1.241 -21.581 1.00 58.56 93 LEU A C 1
ATOM 701 O O . LEU A 1 93 ? 30.464 1.775 -22.378 1.00 58.56 93 LEU A O 1
ATOM 705 N N . PHE A 1 94 ? 28.384 1.309 -21.730 1.00 60.97 94 PHE A N 1
ATOM 706 C CA . PHE A 1 94 ? 27.769 2.027 -22.855 1.00 60.97 94 PHE A CA 1
ATOM 707 C C . PHE A 1 94 ? 28.069 3.534 -22.838 1.00 60.97 94 PHE A C 1
ATOM 709 O O . PHE A 1 94 ? 28.433 4.096 -23.870 1.00 60.97 94 PHE A O 1
ATOM 716 N N . ARG A 1 95 ? 27.989 4.194 -21.671 1.00 58.56 95 ARG A N 1
ATOM 717 C CA . ARG A 1 95 ? 28.393 5.608 -21.539 1.00 58.56 95 ARG A CA 1
ATOM 718 C C . ARG A 1 95 ? 29.905 5.787 -21.644 1.00 58.56 95 ARG A C 1
ATOM 720 O O . ARG A 1 95 ? 30.344 6.743 -22.270 1.00 58.56 95 ARG A O 1
ATOM 727 N N . LYS A 1 96 ? 30.691 4.884 -21.050 1.00 58.19 96 LYS A N 1
ATOM 728 C CA . LYS A 1 96 ? 32.162 4.953 -21.054 1.00 58.19 96 LYS A CA 1
ATOM 729 C C . LYS A 1 96 ? 32.770 4.675 -22.431 1.00 58.19 96 LYS A C 1
ATOM 731 O O . LYS A 1 96 ? 33.789 5.264 -22.766 1.00 58.19 96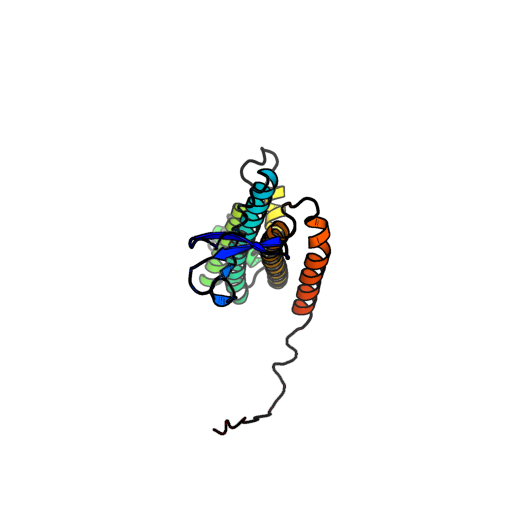 LYS A O 1
ATOM 736 N N . LEU A 1 97 ? 32.149 3.805 -23.226 1.00 60.78 97 LEU A N 1
ATOM 737 C CA . LEU A 1 97 ? 32.612 3.417 -24.563 1.00 60.78 97 LEU A CA 1
ATOM 738 C C . LEU A 1 97 ? 31.929 4.213 -25.687 1.00 60.78 97 LEU A C 1
ATOM 740 O O . LEU A 1 97 ? 32.218 3.973 -26.855 1.00 60.78 97 LEU A O 1
ATOM 744 N N . GLY A 1 98 ? 31.008 5.133 -25.367 1.00 53.94 98 GLY A N 1
ATOM 745 C CA . GLY A 1 98 ? 30.274 5.925 -26.363 1.00 53.94 98 GLY A CA 1
ATOM 746 C C . GLY A 1 98 ? 29.391 5.095 -27.304 1.00 53.94 98 GLY A C 1
ATOM 747 O O . GLY A 1 98 ? 28.951 5.592 -28.339 1.00 53.94 98 GLY A O 1
ATOM 748 N N . ILE A 1 99 ? 29.131 3.829 -26.967 1.00 56.94 99 ILE A N 1
ATOM 749 C CA . ILE A 1 99 ? 28.314 2.924 -27.771 1.00 56.94 99 ILE A CA 1
ATOM 750 C C . ILE A 1 99 ? 26.857 3.268 -27.472 1.00 56.94 99 ILE A C 1
ATOM 752 O O . ILE A 1 99 ? 26.409 3.148 -26.330 1.00 56.94 99 ILE A O 1
ATOM 756 N N . GLY A 1 100 ? 26.123 3.719 -28.493 1.00 52.75 100 GLY A N 1
ATOM 757 C CA . GLY A 1 100 ? 24.704 4.045 -28.373 1.00 52.75 100 GLY A CA 1
ATOM 758 C C . GLY A 1 100 ? 23.947 2.904 -27.697 1.00 52.75 100 GLY A C 1
ATOM 759 O O . GLY A 1 100 ? 23.972 1.769 -28.171 1.00 52.75 100 GLY A O 1
ATOM 760 N N . MET A 1 101 ? 23.315 3.196 -26.560 1.00 57.56 101 MET A N 1
ATOM 761 C CA . MET A 1 101 ? 22.558 2.195 -25.815 1.00 57.56 101 MET A CA 1
ATOM 762 C C . MET A 1 101 ? 21.452 1.596 -26.696 1.00 57.56 101 MET A C 1
ATOM 764 O O . MET A 1 101 ? 20.834 2.325 -27.480 1.00 57.56 101 MET A O 1
ATOM 768 N N . PRO A 1 102 ? 21.166 0.289 -26.570 1.00 54.12 102 PRO A N 1
ATOM 769 C CA . PRO A 1 102 ? 20.100 -0.345 -27.334 1.00 54.12 102 PRO A CA 1
ATOM 770 C C . PRO A 1 102 ? 18.750 0.321 -27.021 1.00 54.12 102 PRO A C 1
ATOM 772 O O . PRO A 1 102 ? 18.267 0.249 -25.895 1.00 54.12 102 PRO A O 1
ATOM 775 N N . GLY A 1 103 ? 18.155 0.965 -28.034 1.00 63.38 103 GLY A N 1
ATOM 776 C CA . GLY A 1 103 ? 16.822 1.581 -28.013 1.00 63.38 103 GLY A CA 1
ATOM 777 C C . GLY A 1 103 ? 16.659 2.732 -27.010 1.00 63.38 103 GLY A C 1
ATOM 778 O O . GLY A 1 103 ? 16.450 2.500 -25.820 1.00 63.38 103 GLY A O 1
ATOM 779 N N . ARG A 1 104 ? 16.651 3.984 -27.495 1.00 64.88 104 ARG A N 1
ATOM 780 C CA . ARG A 1 104 ? 16.425 5.198 -26.677 1.00 64.88 104 ARG A CA 1
ATOM 781 C C . ARG A 1 104 ? 15.199 5.073 -25.759 1.00 64.88 104 ARG A C 1
ATOM 783 O O . ARG A 1 104 ? 15.266 5.464 -24.595 1.00 64.88 104 ARG A O 1
ATOM 790 N N . ASP A 1 105 ? 14.130 4.462 -26.262 1.00 71.38 105 ASP A N 1
ATOM 791 C CA . ASP A 1 105 ? 12.870 4.283 -25.535 1.00 71.38 105 ASP A CA 1
ATOM 792 C C . ASP A 1 105 ? 12.990 3.257 -24.404 1.00 71.38 105 ASP A C 1
ATOM 794 O O . ASP A 1 105 ? 12.509 3.490 -23.296 1.00 71.38 105 ASP A O 1
ATOM 798 N N . ARG A 1 106 ? 13.703 2.146 -24.640 1.00 73.69 106 ARG A N 1
ATOM 799 C CA . ARG A 1 106 ? 13.937 1.115 -23.620 1.00 73.69 106 ARG A CA 1
ATOM 800 C C . ARG A 1 106 ? 14.716 1.693 -22.445 1.00 73.69 106 ARG A C 1
ATOM 802 O O . ARG A 1 106 ? 14.346 1.501 -21.291 1.00 73.69 106 ARG A O 1
ATOM 809 N N . TYR A 1 107 ? 15.771 2.440 -22.745 1.00 74.44 107 TYR A N 1
ATOM 810 C CA . TYR A 1 107 ? 16.596 3.075 -21.729 1.00 74.44 107 TYR A CA 1
ATOM 811 C C . TYR A 1 107 ? 15.840 4.151 -20.940 1.00 74.44 107 TYR A C 1
ATOM 813 O O . TYR A 1 107 ? 15.902 4.166 -19.710 1.00 74.44 107 TYR A O 1
ATOM 821 N N . SER A 1 108 ? 15.077 5.005 -21.631 1.00 79.62 108 SER A N 1
ATOM 822 C CA . SER A 1 108 ? 14.204 5.991 -20.986 1.00 79.62 108 SER A CA 1
ATOM 823 C C . SER A 1 108 ? 13.226 5.317 -20.021 1.00 79.62 108 SER A C 1
ATOM 825 O O . SER A 1 108 ? 13.111 5.730 -18.869 1.00 79.62 108 SER A O 1
ATOM 827 N N . ASN A 1 109 ? 12.584 4.226 -20.447 1.00 83.88 109 ASN A N 1
ATOM 828 C CA . ASN A 1 109 ? 11.661 3.475 -19.599 1.00 83.88 109 ASN A CA 1
ATOM 829 C C . ASN A 1 109 ? 12.362 2.870 -18.375 1.00 83.88 109 ASN A C 1
ATOM 831 O O . ASN A 1 109 ? 11.837 2.978 -17.269 1.00 83.88 109 ASN A O 1
ATOM 835 N N . LEU A 1 110 ? 13.558 2.288 -18.530 1.00 83.69 110 LEU A N 1
ATOM 836 C CA . LEU A 1 110 ? 14.336 1.745 -17.407 1.00 83.69 110 LEU A CA 1
ATOM 837 C C . LEU A 1 110 ? 14.739 2.834 -16.399 1.00 83.69 110 LEU A C 1
ATOM 839 O O . LEU A 1 110 ? 14.675 2.604 -15.190 1.00 83.69 110 LEU A O 1
ATOM 843 N N . GLN A 1 111 ? 15.091 4.035 -16.866 1.00 82.44 111 GLN A N 1
ATOM 844 C CA . GLN A 1 111 ? 15.349 5.175 -15.982 1.00 82.44 111 GLN A CA 1
ATOM 845 C C . GLN A 1 111 ? 14.093 5.607 -15.221 1.00 82.44 111 GLN A C 1
ATOM 847 O O . GLN A 1 111 ? 14.153 5.794 -14.004 1.00 82.44 111 GLN A O 1
ATOM 852 N N . THR A 1 112 ? 12.950 5.719 -15.903 1.00 87.06 112 THR A N 1
ATOM 853 C CA . THR A 1 112 ? 11.668 6.034 -15.256 1.00 87.06 112 THR A CA 1
ATOM 854 C C . THR A 1 112 ? 11.295 4.974 -14.222 1.00 87.06 112 THR A C 1
ATOM 856 O O . THR A 1 112 ? 10.909 5.307 -13.106 1.00 87.06 112 THR A O 1
ATOM 859 N N . MET A 1 113 ? 11.473 3.693 -14.543 1.00 88.44 113 MET A N 1
ATOM 860 C CA . MET A 1 113 ? 11.230 2.581 -13.621 1.00 88.44 113 MET A CA 1
ATOM 861 C C . MET A 1 113 ? 12.139 2.639 -12.386 1.00 88.44 113 MET A C 1
ATOM 863 O O . MET A 1 113 ? 11.675 2.407 -11.267 1.00 88.44 113 MET A O 1
ATOM 867 N N . ASN A 1 114 ? 13.412 3.001 -12.554 1.00 86.69 114 ASN A N 1
ATOM 868 C CA . ASN A 1 114 ? 14.325 3.219 -11.431 1.00 86.69 114 ASN A CA 1
ATOM 869 C C . ASN A 1 114 ? 13.877 4.414 -10.565 1.00 86.69 114 ASN A C 1
ATOM 871 O O . ASN A 1 114 ? 13.809 4.306 -9.342 1.00 86.69 114 ASN A O 1
ATOM 875 N N . ALA A 1 115 ? 13.471 5.528 -11.182 1.00 86.62 115 ALA A N 1
ATOM 876 C CA . ALA A 1 115 ? 12.924 6.675 -10.456 1.00 86.62 115 ALA A CA 1
ATOM 877 C C . ALA A 1 115 ? 11.672 6.301 -9.641 1.00 86.62 115 ALA A C 1
ATOM 879 O O . ALA A 1 115 ? 11.609 6.620 -8.456 1.00 86.62 115 ALA A O 1
ATOM 880 N N . LEU A 1 116 ? 10.736 5.543 -10.227 1.00 90.94 116 LEU A N 1
ATOM 881 C CA . LEU A 1 116 ? 9.553 5.026 -9.527 1.00 90.94 116 LEU A CA 1
ATOM 882 C C . LEU A 1 116 ? 9.932 4.139 -8.334 1.00 90.94 116 LEU A C 1
ATOM 884 O O . LEU A 1 116 ? 9.347 4.270 -7.261 1.00 90.94 116 LEU A O 1
ATOM 888 N N . THR A 1 117 ? 10.935 3.273 -8.501 1.00 89.19 117 THR A N 1
ATOM 889 C CA . THR A 1 117 ? 11.462 2.426 -7.416 1.00 89.19 117 THR A CA 1
ATOM 890 C C . THR A 1 117 ? 11.981 3.276 -6.259 1.00 89.19 117 THR A C 1
ATOM 892 O O . THR A 1 117 ? 11.609 3.057 -5.106 1.00 89.19 117 THR A O 1
ATOM 895 N N . ASN A 1 118 ? 12.777 4.302 -6.560 1.00 85.94 118 ASN A N 1
ATOM 896 C CA . ASN A 1 118 ? 13.308 5.216 -5.551 1.00 85.94 118 ASN A CA 1
ATOM 897 C C . ASN A 1 118 ? 12.202 6.017 -4.856 1.00 85.94 118 ASN A C 1
ATOM 899 O O . ASN A 1 118 ? 12.246 6.169 -3.637 1.00 85.94 118 ASN A O 1
ATOM 903 N N . SER A 1 119 ? 11.183 6.473 -5.592 1.00 87.50 119 SER A N 1
ATOM 904 C CA . SER A 1 119 ? 10.012 7.136 -5.007 1.00 87.50 119 SER A CA 1
ATOM 905 C C . SER A 1 119 ? 9.245 6.212 -4.058 1.00 87.50 119 SER A C 1
ATOM 907 O O . SER A 1 119 ? 8.859 6.649 -2.975 1.00 87.50 119 SER A O 1
ATOM 909 N N . MET A 1 120 ? 9.075 4.930 -4.409 1.00 90.06 120 MET A N 1
ATOM 910 C CA . MET A 1 120 ? 8.461 3.937 -3.517 1.00 90.06 120 MET A CA 1
ATOM 911 C C . MET A 1 120 ? 9.280 3.746 -2.236 1.00 90.06 120 MET A C 1
ATOM 913 O O . MET A 1 120 ? 8.714 3.775 -1.144 1.00 90.06 120 MET A O 1
ATOM 917 N N . VAL A 1 121 ? 10.604 3.604 -2.347 1.00 86.06 121 VAL A N 1
ATOM 918 C CA . VAL A 1 121 ? 11.495 3.471 -1.183 1.00 86.06 121 VAL A CA 1
ATOM 919 C C . VAL A 1 121 ? 11.413 4.712 -0.292 1.00 86.06 121 VAL A C 1
ATOM 921 O O . VAL A 1 121 ? 11.176 4.586 0.906 1.00 86.06 121 VAL A O 1
ATOM 924 N N . GLN A 1 122 ? 11.542 5.911 -0.864 1.00 83.12 122 GLN A N 1
ATOM 925 C CA . GLN A 1 122 ? 11.499 7.171 -0.115 1.00 83.12 122 GLN A CA 1
ATOM 926 C C . GLN A 1 122 ? 10.164 7.394 0.595 1.00 83.12 122 GLN A C 1
ATOM 928 O O . GLN A 1 122 ? 10.162 7.762 1.766 1.00 83.12 122 GLN A O 1
ATOM 933 N N . ALA A 1 123 ? 9.039 7.106 -0.067 1.00 82.69 123 ALA A N 1
ATOM 934 C CA . ALA A 1 123 ? 7.718 7.180 0.555 1.00 82.69 123 ALA A CA 1
ATOM 935 C C . ALA A 1 123 ? 7.570 6.212 1.743 1.00 82.69 123 ALA A C 1
ATOM 937 O O . ALA A 1 123 ? 6.703 6.399 2.602 1.00 82.69 123 ALA A O 1
ATOM 938 N N . ASN A 1 124 ? 8.405 5.166 1.799 1.00 79.38 124 ASN A N 1
ATOM 939 C CA . ASN A 1 124 ? 8.328 4.130 2.814 1.00 79.38 124 ASN A CA 1
ATOM 940 C C . ASN A 1 124 ? 9.337 4.225 3.956 1.00 79.38 124 ASN A C 1
ATOM 942 O O . ASN A 1 124 ? 9.059 3.644 5.007 1.00 79.38 124 ASN A O 1
ATOM 946 N N . ILE A 1 125 ? 10.394 5.022 3.817 1.00 74.69 125 ILE A N 1
ATOM 947 C CA . ILE A 1 125 ? 11.318 5.348 4.910 1.00 74.69 125 ILE A CA 1
ATOM 948 C C . ILE A 1 125 ? 10.585 6.200 5.959 1.00 74.69 125 ILE A C 1
ATOM 950 O O . ILE A 1 125 ? 9.919 7.181 5.630 1.00 74.69 125 ILE A O 1
ATOM 954 N N . GLN A 1 126 ? 10.663 5.804 7.230 1.00 58.84 126 GLN A N 1
ATOM 955 C CA . GLN A 1 126 ? 9.995 6.501 8.327 1.00 58.84 126 GLN A CA 1
ATOM 956 C C . GLN A 1 126 ? 10.794 7.761 8.717 1.00 58.84 126 GLN A C 1
ATOM 958 O O . GLN A 1 126 ? 11.993 7.661 8.983 1.00 58.84 126 GLN A O 1
ATOM 963 N N . PRO A 1 127 ? 10.182 8.960 8.751 1.00 49.06 127 PRO A N 1
ATOM 964 C CA . PRO A 1 127 ? 10.867 10.156 9.234 1.00 49.06 127 PRO A CA 1
ATOM 965 C C . PRO A 1 127 ? 11.200 10.000 10.723 1.00 49.06 127 PRO A C 1
ATOM 967 O O . PRO A 1 127 ? 10.313 9.712 11.522 1.00 49.06 127 PRO A O 1
ATOM 970 N N . GLY A 1 128 ? 12.464 10.194 11.107 1.00 47.31 128 GLY A N 1
ATOM 971 C CA . GLY A 1 128 ? 12.874 10.224 12.518 1.00 47.31 128 GLY A CA 1
ATOM 972 C C . GLY A 1 128 ? 13.353 8.899 13.126 1.00 47.31 128 GLY A C 1
ATOM 973 O O . GLY A 1 128 ? 13.707 8.886 14.303 1.00 47.31 128 GLY A O 1
ATOM 974 N N . THR A 1 129 ? 13.457 7.804 12.365 1.00 47.34 129 THR A N 1
ATOM 975 C CA . THR A 1 129 ? 14.232 6.627 12.800 1.00 47.34 129 THR A CA 1
ATOM 976 C C . THR A 1 129 ? 15.727 6.968 12.760 1.00 47.34 129 THR A C 1
ATOM 978 O O . THR A 1 129 ? 16.390 6.872 11.729 1.00 47.34 129 THR A O 1
ATOM 981 N N . SER A 1 130 ? 16.203 7.476 13.900 1.00 37.56 130 SER A N 1
ATOM 982 C CA . SER A 1 130 ? 17.561 7.919 14.236 1.00 37.56 130 SER A CA 1
ATOM 983 C C . SER A 1 130 ? 18.674 7.107 13.565 1.00 37.56 130 SER A C 1
ATOM 985 O O . SER A 1 130 ? 18.763 5.908 13.809 1.00 37.56 130 SER A O 1
ATOM 987 N N . SER A 1 131 ? 19.505 7.785 12.757 1.00 43.78 131 SER A N 1
ATOM 988 C CA . SER A 1 131 ? 20.934 7.579 12.405 1.00 43.78 131 SER A CA 1
ATOM 989 C C . SER A 1 131 ? 21.509 6.179 12.106 1.00 43.78 131 SER A C 1
ATOM 991 O O . SER A 1 131 ? 22.649 6.082 11.665 1.00 43.78 131 SER A O 1
ATOM 993 N N . THR A 1 132 ? 20.750 5.107 12.283 1.00 47.16 132 THR A N 1
ATOM 994 C CA . THR A 1 132 ? 21.147 3.699 12.143 1.00 47.16 132 THR A CA 1
ATOM 995 C C . THR A 1 132 ? 20.416 3.022 10.989 1.00 47.16 132 THR A C 1
ATOM 997 O O . THR A 1 132 ? 20.997 2.138 10.381 1.00 47.16 132 THR A O 1
ATOM 1000 N N . MET A 1 133 ? 19.232 3.533 10.610 1.00 45.47 133 MET A N 1
ATOM 1001 C CA . MET A 1 133 ? 18.423 3.082 9.465 1.00 45.47 133 MET A CA 1
ATOM 1002 C C . MET A 1 133 ? 18.843 3.669 8.095 1.00 45.47 133 MET A C 1
ATOM 1004 O O . MET A 1 133 ? 18.162 3.503 7.082 1.00 45.47 133 MET A O 1
ATOM 1008 N N . ASN A 1 134 ? 19.941 4.432 8.068 1.00 51.47 134 ASN A N 1
ATOM 1009 C CA . ASN A 1 134 ? 20.479 5.103 6.876 1.00 51.47 134 ASN A CA 1
ATOM 1010 C C . ASN A 1 134 ? 21.631 4.316 6.230 1.00 51.47 134 ASN A C 1
ATOM 1012 O O . ASN A 1 134 ? 22.396 4.877 5.444 1.00 51.47 134 ASN A O 1
ATOM 1016 N N . SER A 1 135 ? 21.789 3.032 6.559 1.00 54.91 135 SER A N 1
ATOM 1017 C CA . SER A 1 135 ? 22.793 2.209 5.896 1.00 54.91 135 SER A CA 1
ATOM 1018 C C . SER A 1 135 ? 22.357 1.905 4.456 1.00 54.91 135 SER A C 1
ATOM 1020 O O . SER A 1 135 ? 21.196 1.588 4.182 1.00 54.91 135 SER A O 1
ATOM 1022 N N . ASP A 1 136 ? 23.294 1.956 3.506 1.00 57.72 136 ASP A N 1
ATOM 1023 C CA . ASP A 1 136 ? 23.049 1.499 2.130 1.00 57.72 136 ASP A CA 1
ATOM 1024 C C . ASP A 1 136 ? 22.492 0.065 2.096 1.00 57.72 136 ASP A C 1
ATOM 1026 O O . ASP A 1 136 ? 21.742 -0.290 1.189 1.00 57.72 136 ASP A O 1
ATOM 1030 N N . ALA A 1 137 ? 22.831 -0.754 3.097 1.00 55.06 137 ALA A N 1
ATOM 1031 C CA . ALA A 1 137 ? 22.333 -2.113 3.255 1.00 55.06 137 ALA A CA 1
ATOM 1032 C C . ALA A 1 137 ? 20.817 -2.167 3.511 1.00 55.06 137 ALA A C 1
ATOM 1034 O O . ALA A 1 137 ? 20.137 -2.976 2.887 1.00 55.06 137 ALA A O 1
ATOM 1035 N N . GLU A 1 138 ? 20.257 -1.291 4.348 1.00 59.41 138 GLU A N 1
ATOM 1036 C CA . GLU A 1 138 ? 18.807 -1.241 4.594 1.00 59.41 138 GLU A CA 1
ATOM 1037 C C . GLU A 1 138 ? 18.046 -0.613 3.438 1.00 59.41 138 GLU A C 1
ATOM 1039 O O . GLU A 1 138 ? 16.969 -1.092 3.091 1.00 59.41 138 GLU A O 1
ATOM 1044 N N . ARG A 1 139 ? 18.616 0.401 2.773 1.00 61.38 139 ARG A N 1
ATOM 1045 C CA . ARG A 1 139 ? 18.041 0.904 1.517 1.00 61.38 139 ARG A CA 1
ATOM 1046 C C . ARG A 1 139 ? 17.993 -0.184 0.454 1.00 61.38 139 ARG A C 1
ATOM 1048 O O . ARG A 1 139 ? 16.974 -0.315 -0.218 1.00 61.38 139 ARG A O 1
ATOM 1055 N N . ARG A 1 140 ? 19.053 -0.990 0.325 1.00 61.03 140 ARG A N 1
ATOM 1056 C CA . ARG A 1 140 ? 19.073 -2.150 -0.579 1.00 61.03 140 ARG A CA 1
ATOM 1057 C C . ARG A 1 140 ? 18.083 -3.225 -0.132 1.00 61.03 140 ARG A C 1
ATOM 1059 O O . ARG A 1 140 ? 17.351 -3.734 -0.970 1.00 61.03 140 ARG A O 1
ATOM 1066 N N . GLY A 1 141 ? 17.994 -3.520 1.165 1.00 64.56 141 GLY A N 1
ATOM 1067 C CA . GLY A 1 141 ? 17.027 -4.468 1.726 1.00 64.56 141 GLY A CA 1
ATOM 1068 C C . GLY A 1 141 ? 15.574 -4.051 1.481 1.00 64.56 141 GLY A C 1
ATOM 1069 O O . GLY A 1 141 ? 14.766 -4.860 1.034 1.00 64.56 141 GLY A O 1
ATOM 1070 N N . LEU A 1 142 ? 15.254 -2.770 1.676 1.00 67.62 142 LEU A N 1
ATOM 1071 C CA . LEU A 1 142 ? 13.948 -2.194 1.355 1.00 67.62 142 LEU A CA 1
ATOM 1072 C C . LEU A 1 142 ? 13.691 -2.181 -0.151 1.00 67.62 142 LEU A C 1
ATOM 1074 O O . LEU A 1 142 ? 12.586 -2.508 -0.570 1.00 67.62 142 LEU A O 1
ATOM 1078 N N . ALA A 1 143 ? 14.686 -1.866 -0.981 1.00 66.19 143 ALA A N 1
ATOM 1079 C CA . ALA A 1 143 ? 14.537 -1.893 -2.435 1.00 66.19 143 ALA A CA 1
ATOM 1080 C C . ALA A 1 143 ? 14.164 -3.289 -2.964 1.00 66.19 143 ALA A C 1
ATOM 1082 O O . ALA A 1 143 ? 13.403 -3.379 -3.923 1.00 66.19 143 ALA A O 1
ATOM 1083 N N . LEU A 1 144 ? 14.610 -4.371 -2.311 1.00 70.25 144 LEU A N 1
ATOM 1084 C CA . LEU A 1 144 ? 14.203 -5.744 -2.654 1.00 70.25 144 LEU A CA 1
ATOM 1085 C C . LEU A 1 144 ? 12.719 -6.028 -2.366 1.00 70.25 144 LEU A C 1
ATOM 1087 O O . LEU A 1 144 ? 12.157 -6.969 -2.922 1.00 70.25 144 LEU A O 1
ATOM 1091 N N . THR A 1 145 ? 12.072 -5.222 -1.520 1.00 81.31 145 THR A N 1
ATOM 1092 C CA . THR A 1 145 ? 10.633 -5.340 -1.234 1.00 81.31 145 THR A CA 1
ATOM 1093 C C . THR A 1 145 ? 9.750 -4.632 -2.266 1.00 81.31 145 THR A C 1
ATOM 1095 O O . THR A 1 145 ? 8.537 -4.846 -2.266 1.00 81.31 145 THR A O 1
ATOM 1098 N N . TYR A 1 146 ? 10.339 -3.829 -3.162 1.00 90.12 146 TYR A N 1
ATOM 1099 C CA . TYR A 1 146 ? 9.637 -3.083 -4.208 1.00 90.12 146 TYR A CA 1
ATOM 1100 C C . TYR A 1 146 ? 9.993 -3.594 -5.610 1.00 90.12 146 TYR A C 1
ATOM 1102 O O . TYR A 1 146 ? 11.046 -4.206 -5.809 1.00 90.12 146 TYR A O 1
ATOM 1110 N N . PRO A 1 147 ? 9.125 -3.360 -6.613 1.00 90.00 147 PRO A N 1
ATOM 1111 C CA . PRO A 1 147 ? 9.473 -3.633 -7.997 1.00 90.00 147 PRO A CA 1
ATOM 1112 C C . PRO A 1 147 ? 10.739 -2.865 -8.381 1.00 90.00 147 PRO A C 1
ATOM 1114 O O . PRO A 1 147 ? 10.868 -1.695 -8.035 1.00 90.00 147 PRO A O 1
ATOM 1117 N N . SER A 1 148 ? 11.658 -3.522 -9.084 1.00 89.44 148 SER A N 1
ATOM 1118 C CA . SER A 1 148 ? 12.950 -2.956 -9.477 1.00 89.44 148 SER A CA 1
ATOM 1119 C C . SER A 1 148 ? 13.365 -3.470 -10.848 1.00 89.44 148 SER A C 1
ATOM 1121 O O . SER A 1 148 ? 13.047 -4.596 -11.235 1.00 89.44 148 SER A O 1
ATOM 1123 N N . VAL A 1 149 ? 14.091 -2.651 -11.605 1.00 86.50 149 VAL A N 1
ATOM 1124 C CA . VAL A 1 149 ? 14.617 -3.029 -12.928 1.00 86.50 149 VAL A CA 1
ATOM 1125 C C . VAL A 1 149 ? 15.654 -4.154 -12.860 1.00 86.50 149 VAL A C 1
ATOM 1127 O O . VAL A 1 149 ? 15.877 -4.840 -13.854 1.00 86.50 149 VAL A O 1
ATOM 1130 N N . LEU A 1 150 ? 16.243 -4.379 -11.681 1.00 84.88 150 LEU A N 1
ATOM 1131 C CA . LEU A 1 150 ? 17.166 -5.486 -11.420 1.00 84.88 150 LEU A CA 1
ATOM 1132 C C . LEU A 1 150 ? 16.442 -6.824 -11.220 1.00 84.88 150 LEU A C 1
ATOM 1134 O O . LEU A 1 150 ? 17.038 -7.883 -11.388 1.00 84.88 150 LEU A O 1
ATOM 1138 N N . ASN A 1 151 ? 15.156 -6.788 -10.874 1.00 84.94 151 ASN A N 1
ATOM 1139 C CA . ASN A 1 151 ? 14.364 -7.992 -10.683 1.00 84.94 151 ASN A CA 1
ATOM 1140 C C . ASN A 1 151 ? 13.840 -8.501 -12.036 1.00 84.94 151 ASN A C 1
ATOM 1142 O O . ASN A 1 151 ? 13.394 -7.698 -12.867 1.00 84.94 151 ASN A O 1
ATOM 1146 N N . PRO A 1 152 ? 13.795 -9.829 -12.251 1.00 85.69 152 PRO A N 1
ATOM 1147 C CA . PRO A 1 152 ? 13.086 -10.406 -13.385 1.00 85.69 152 PRO A CA 1
ATOM 1148 C C . PRO A 1 152 ? 11.630 -9.938 -13.433 1.00 85.69 152 PRO A C 1
ATOM 1150 O O . PRO A 1 152 ? 10.984 -9.748 -12.397 1.00 85.69 152 PRO A O 1
ATOM 1153 N N . GLY A 1 153 ? 11.081 -9.795 -14.641 1.00 84.88 153 GLY A N 1
ATOM 1154 C CA . GLY A 1 153 ? 9.711 -9.310 -14.828 1.00 84.88 153 GLY A CA 1
ATOM 1155 C C . GLY A 1 153 ? 8.656 -10.105 -14.040 1.00 84.88 153 GLY A C 1
ATOM 1156 O O . GLY A 1 153 ? 7.724 -9.510 -13.499 1.00 84.88 153 GLY A O 1
ATOM 1157 N N . SER A 1 154 ? 8.830 -11.424 -13.904 1.00 85.62 154 SER A N 1
ATOM 1158 C CA . SER A 1 154 ? 7.971 -12.303 -13.094 1.00 85.62 154 SER A CA 1
ATOM 1159 C C . SER A 1 154 ? 8.062 -12.015 -11.591 1.00 85.62 154 SER A C 1
ATOM 1161 O O . SER A 1 154 ? 7.038 -12.002 -10.909 1.00 85.62 154 SER A O 1
ATOM 1163 N N . THR A 1 155 ? 9.254 -11.716 -11.075 1.00 87.69 155 THR A N 1
ATOM 1164 C CA . THR A 1 155 ? 9.461 -11.298 -9.682 1.00 87.69 155 THR A CA 1
ATOM 1165 C C . THR A 1 155 ? 8.753 -9.972 -9.407 1.00 87.69 155 THR A C 1
ATOM 1167 O O . THR A 1 155 ? 8.035 -9.847 -8.418 1.00 87.69 155 THR A O 1
ATOM 1170 N N . ASN A 1 156 ? 8.849 -9.006 -10.327 1.00 89.19 156 ASN A N 1
ATOM 1171 C CA . ASN A 1 156 ? 8.138 -7.727 -10.210 1.00 89.19 156 ASN A CA 1
ATOM 1172 C C . ASN A 1 156 ? 6.607 -7.897 -10.171 1.00 89.19 156 ASN A C 1
ATOM 1174 O O . ASN A 1 156 ? 5.928 -7.176 -9.439 1.00 89.19 156 ASN A O 1
ATOM 1178 N N . VAL A 1 157 ? 6.054 -8.875 -10.901 1.00 89.44 157 VAL A N 1
ATOM 1179 C CA . VAL A 1 157 ? 4.621 -9.228 -10.823 1.00 89.44 157 VAL A CA 1
ATOM 1180 C C . VAL A 1 157 ? 4.250 -9.739 -9.431 1.00 89.44 157 VAL A C 1
ATOM 1182 O O . VAL A 1 157 ? 3.232 -9.319 -8.882 1.00 89.44 157 VAL A O 1
ATOM 1185 N N . GLN A 1 158 ? 5.056 -10.633 -8.853 1.00 88.12 158 GLN A N 1
ATOM 1186 C CA . GLN A 1 158 ? 4.799 -11.178 -7.515 1.00 88.12 158 GLN A CA 1
ATOM 1187 C C . GLN A 1 158 ? 4.862 -10.085 -6.444 1.00 88.12 158 GLN A C 1
ATOM 1189 O O . GLN A 1 158 ? 3.992 -10.016 -5.576 1.00 88.12 158 GLN A O 1
ATOM 1194 N N . ILE A 1 159 ? 5.844 -9.184 -6.541 1.00 89.94 159 ILE A N 1
ATOM 1195 C CA . ILE A 1 159 ? 5.955 -8.038 -5.635 1.00 89.94 159 ILE A CA 1
ATOM 1196 C C . ILE A 1 159 ? 4.712 -7.146 -5.748 1.00 89.94 159 ILE A C 1
ATOM 1198 O O . ILE A 1 159 ? 4.097 -6.831 -4.729 1.00 89.94 159 ILE A O 1
ATOM 1202 N N . LEU A 1 160 ? 4.272 -6.812 -6.968 1.00 91.75 160 LEU A N 1
ATOM 1203 C CA . LEU A 1 160 ? 3.046 -6.036 -7.175 1.00 91.75 160 LEU A CA 1
ATOM 1204 C C . LEU A 1 160 ? 1.822 -6.714 -6.541 1.00 91.75 160 LEU A C 1
ATOM 1206 O O . LEU A 1 160 ? 0.999 -6.048 -5.915 1.00 91.75 160 LEU A O 1
ATOM 1210 N N . GLN A 1 161 ? 1.686 -8.034 -6.684 1.00 90.94 161 GLN A N 1
ATOM 1211 C CA . GLN A 1 161 ? 0.595 -8.779 -6.055 1.00 90.94 161 GLN A CA 1
ATOM 1212 C C . GLN A 1 161 ? 0.640 -8.658 -4.526 1.00 90.94 161 GLN A C 1
ATOM 1214 O O . GLN A 1 161 ? -0.377 -8.345 -3.909 1.00 90.94 161 GLN A O 1
ATOM 1219 N N . ASN A 1 162 ? 1.811 -8.812 -3.910 1.00 90.06 162 ASN A N 1
ATOM 1220 C CA . ASN A 1 162 ? 1.963 -8.625 -2.466 1.00 90.06 162 ASN A CA 1
ATOM 1221 C C . ASN A 1 162 ? 1.602 -7.197 -2.027 1.00 90.06 162 ASN A C 1
ATOM 1223 O O . ASN A 1 162 ? 0.942 -7.015 -1.003 1.00 90.06 162 ASN A O 1
ATOM 1227 N N . MET A 1 163 ? 1.962 -6.185 -2.821 1.00 92.38 163 MET A N 1
ATOM 1228 C CA . MET A 1 163 ? 1.589 -4.792 -2.557 1.00 92.38 163 MET A CA 1
ATOM 1229 C C . MET A 1 163 ? 0.078 -4.558 -2.671 1.00 92.38 163 MET A C 1
ATOM 1231 O O . MET A 1 163 ? -0.492 -3.861 -1.831 1.00 92.38 163 MET A O 1
ATOM 1235 N N . ARG A 1 164 ? -0.596 -5.181 -3.648 1.00 92.94 164 ARG A N 1
ATOM 1236 C CA . ARG A 1 164 ? -2.066 -5.147 -3.770 1.00 92.94 164 ARG A CA 1
ATOM 1237 C C . ARG A 1 164 ? -2.749 -5.757 -2.554 1.00 92.94 164 ARG A C 1
ATOM 1239 O O . ARG A 1 164 ? -3.664 -5.147 -2.006 1.00 92.94 164 ARG A O 1
ATOM 1246 N N . LEU A 1 165 ? -2.275 -6.921 -2.107 1.00 91.69 165 LEU A N 1
ATOM 1247 C CA . LEU A 1 165 ? -2.770 -7.555 -0.886 1.00 91.69 165 LEU A CA 1
ATOM 1248 C C . LEU A 1 165 ? -2.580 -6.643 0.325 1.00 91.69 165 LEU A C 1
ATOM 1250 O O . LEU A 1 165 ? -3.522 -6.453 1.087 1.00 91.69 165 LEU A O 1
ATOM 1254 N N . LYS A 1 166 ? -1.389 -6.055 0.490 1.00 90.81 166 LYS A N 1
ATOM 1255 C CA . LYS A 1 166 ? -1.112 -5.130 1.595 1.00 90.81 166 LYS A CA 1
ATOM 1256 C C . LYS A 1 166 ? -2.079 -3.946 1.580 1.00 90.81 166 LYS A C 1
ATOM 1258 O O . LYS A 1 166 ? -2.734 -3.696 2.582 1.00 90.81 166 LYS A O 1
ATOM 1263 N N . ALA A 1 167 ? -2.237 -3.267 0.445 1.00 91.44 167 ALA A N 1
ATOM 1264 C CA . ALA A 1 167 ? -3.163 -2.139 0.331 1.00 91.44 167 ALA A CA 1
ATOM 1265 C C . ALA A 1 167 ? -4.620 -2.532 0.643 1.00 91.44 167 ALA A C 1
ATOM 1267 O O . ALA A 1 167 ? -5.343 -1.761 1.276 1.00 91.44 167 ALA A O 1
ATOM 1268 N N . GLN A 1 168 ? -5.047 -3.732 0.233 1.00 91.94 168 GLN A N 1
ATOM 1269 C CA . GLN A 1 168 ? -6.371 -4.262 0.558 1.00 91.94 168 GLN A CA 1
ATOM 1270 C C . GLN A 1 168 ? -6.524 -4.560 2.056 1.00 91.94 168 GLN A C 1
ATOM 1272 O O . GLN A 1 168 ? -7.562 -4.232 2.631 1.00 91.94 168 GLN A O 1
ATOM 1277 N N . LEU A 1 169 ? -5.508 -5.159 2.681 1.00 91.69 169 LEU A N 1
ATOM 1278 C CA . LEU A 1 169 ? -5.499 -5.455 4.113 1.00 91.69 169 LEU A CA 1
ATOM 1279 C C . LEU A 1 169 ? -5.567 -4.180 4.947 1.00 91.69 169 LEU A C 1
ATOM 1281 O O . LEU A 1 169 ? -6.441 -4.093 5.803 1.00 91.69 169 LEU A O 1
ATOM 1285 N N . GLU A 1 170 ? -4.733 -3.180 4.658 1.00 91.38 170 GLU A N 1
ATOM 1286 C CA . GLU A 1 170 ? -4.746 -1.924 5.418 1.00 91.38 170 GLU A CA 1
ATOM 1287 C C . GLU A 1 170 ? -6.081 -1.189 5.268 1.00 91.38 170 GLU A C 1
ATOM 1289 O O . GLU A 1 170 ? -6.679 -0.756 6.250 1.00 91.38 170 GLU A O 1
ATOM 1294 N N . ALA A 1 171 ? -6.620 -1.125 4.045 1.00 89.81 171 ALA A N 1
ATOM 1295 C CA . ALA A 1 171 ? -7.936 -0.540 3.803 1.00 89.81 171 ALA A CA 1
ATOM 1296 C C . ALA A 1 171 ? -9.051 -1.256 4.587 1.00 89.81 171 ALA A C 1
ATOM 1298 O O . ALA A 1 171 ? -9.936 -0.606 5.149 1.00 89.81 171 ALA A O 1
ATOM 1299 N N . ALA A 1 172 ? -9.017 -2.590 4.615 1.00 91.31 172 ALA A N 1
ATOM 1300 C CA . ALA A 1 172 ? -9.990 -3.394 5.340 1.00 91.31 172 ALA A CA 1
ATOM 1301 C C . ALA A 1 172 ? -9.827 -3.255 6.859 1.00 91.31 172 ALA A C 1
ATOM 1303 O O . ALA A 1 172 ? -10.839 -3.170 7.557 1.00 91.31 172 ALA A O 1
ATOM 1304 N N . ARG A 1 173 ? -8.586 -3.164 7.355 1.00 91.25 173 ARG A N 1
ATOM 1305 C CA . ARG A 1 173 ? -8.272 -2.957 8.771 1.00 91.25 173 ARG A CA 1
ATOM 1306 C C . ARG A 1 173 ? -8.824 -1.624 9.259 1.00 91.25 173 ARG A C 1
ATOM 1308 O O . ARG A 1 173 ? -9.570 -1.623 10.232 1.00 91.25 173 ARG A O 1
ATOM 1315 N N . THR A 1 174 ? -8.577 -0.518 8.548 1.00 91.56 174 THR A N 1
ATOM 1316 C CA . THR A 1 174 ? -9.137 0.798 8.916 1.00 91.56 174 THR A CA 1
ATOM 1317 C C . THR A 1 174 ? -10.668 0.754 8.997 1.00 91.56 174 THR A C 1
ATOM 1319 O O . THR A 1 174 ? -11.255 1.174 9.991 1.00 91.56 174 THR A O 1
ATOM 1322 N N . ALA A 1 175 ? -11.329 0.164 7.994 1.00 89.31 175 ALA A N 1
ATOM 1323 C CA . ALA A 1 175 ? -12.787 0.034 7.986 1.00 89.31 175 ALA A CA 1
ATOM 1324 C C . ALA A 1 175 ? -13.321 -0.930 9.065 1.00 89.31 175 ALA A C 1
ATOM 1326 O O . ALA A 1 175 ? -14.475 -0.827 9.488 1.00 89.31 175 ALA A O 1
ATOM 1327 N N . ALA A 1 176 ? -12.532 -1.924 9.480 1.00 90.19 176 ALA A N 1
ATOM 1328 C CA . ALA A 1 176 ? -12.871 -2.811 10.587 1.00 90.19 176 ALA A CA 1
ATOM 1329 C C . ALA A 1 176 ? -12.740 -2.091 11.935 1.00 90.19 176 ALA A C 1
ATOM 1331 O O . ALA A 1 176 ? -13.646 -2.227 12.752 1.00 90.19 176 ALA A O 1
ATOM 1332 N N . MET A 1 177 ? -11.696 -1.278 12.134 1.00 90.25 177 MET A N 1
ATOM 1333 C CA . MET A 1 177 ? -11.527 -0.452 13.338 1.00 90.25 177 MET A CA 1
ATOM 1334 C C . MET A 1 177 ? -12.704 0.506 13.521 1.00 90.25 177 MET A C 1
ATOM 1336 O O . MET A 1 177 ? -13.256 0.585 14.613 1.00 90.25 177 MET A O 1
ATOM 1340 N N . ASP A 1 178 ? -13.157 1.162 12.447 1.00 87.88 178 ASP A N 1
ATOM 1341 C CA . ASP A 1 178 ? -14.324 2.055 12.489 1.00 87.88 178 ASP A CA 1
ATOM 1342 C C . ASP A 1 178 ? -15.594 1.346 12.965 1.00 87.88 178 ASP A C 1
ATOM 1344 O O . ASP A 1 178 ? -16.327 1.847 13.820 1.00 87.88 178 ASP A O 1
ATOM 1348 N N . ARG A 1 179 ? -15.849 0.153 12.422 1.00 88.94 179 ARG A N 1
ATOM 1349 C CA . ARG A 1 179 ? -17.00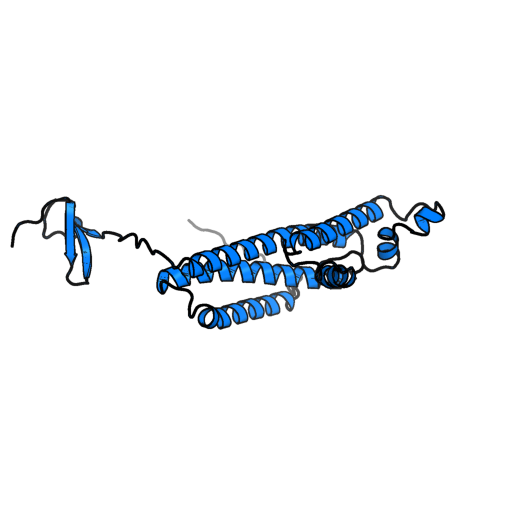5 -0.662 12.808 1.00 88.94 179 ARG A CA 1
ATOM 1350 C C . ARG A 1 179 ? -16.874 -1.179 14.237 1.00 88.94 179 ARG A C 1
ATOM 1352 O O . ARG A 1 179 ? -17.869 -1.201 14.955 1.00 88.94 179 ARG A O 1
ATOM 1359 N N . TYR A 1 180 ? -15.671 -1.574 14.641 1.00 88.56 180 TYR A N 1
ATOM 1360 C CA . TYR A 1 180 ? -15.397 -2.091 15.976 1.00 88.56 180 TYR A CA 1
ATOM 1361 C C . TYR A 1 180 ? -15.606 -1.015 17.040 1.00 88.56 180 TYR A C 1
ATOM 1363 O O . TYR A 1 180 ? -16.376 -1.218 17.975 1.00 88.56 180 TYR A O 1
ATOM 1371 N N . LEU A 1 181 ? -15.034 0.171 16.828 1.00 86.31 181 LEU A N 1
ATOM 1372 C CA . LEU A 1 181 ? -15.218 1.337 17.688 1.00 86.31 181 LEU A CA 1
ATOM 1373 C C . LEU A 1 181 ? -16.691 1.732 17.824 1.00 86.31 181 LEU A C 1
ATOM 1375 O O . LEU A 1 181 ? -17.159 1.976 18.933 1.00 86.31 181 LEU A O 1
ATOM 1379 N N . ALA A 1 182 ? -17.452 1.715 16.727 1.00 84.56 182 ALA A N 1
ATOM 1380 C CA . ALA A 1 182 ? -18.883 2.012 16.768 1.00 84.56 182 ALA A CA 1
ATOM 1381 C C . ALA A 1 182 ? -19.699 0.990 17.589 1.00 84.56 182 ALA A C 1
ATOM 1383 O O . ALA A 1 182 ? -20.757 1.331 18.123 1.00 84.56 182 ALA A O 1
ATOM 1384 N N . GLN A 1 183 ? -19.237 -0.261 17.678 1.00 86.56 183 GLN A N 1
ATOM 1385 C CA . GLN A 1 183 ? -19.928 -1.345 18.382 1.00 86.56 183 GLN A CA 1
ATOM 1386 C C . GLN A 1 183 ? -19.494 -1.491 19.844 1.00 86.56 183 GLN A C 1
ATOM 1388 O O . GLN A 1 183 ? -20.337 -1.751 20.703 1.00 86.56 183 GLN A O 1
ATOM 1393 N N . LYS A 1 184 ? -18.192 -1.363 20.114 1.00 86.44 184 LYS A N 1
ATOM 1394 C CA . LYS A 1 184 ? -17.559 -1.694 21.398 1.00 86.44 184 LYS A CA 1
ATOM 1395 C C . LYS A 1 184 ? -17.135 -0.464 22.194 1.00 86.44 184 LYS A C 1
ATOM 1397 O O . LYS A 1 184 ? -17.196 -0.505 23.414 1.00 86.44 184 LYS A O 1
ATOM 1402 N N . GLY A 1 185 ? -16.799 0.633 21.517 1.00 80.25 185 GLY A N 1
ATOM 1403 C CA . GLY A 1 185 ? -16.374 1.890 22.138 1.00 80.25 185 GLY A CA 1
ATOM 1404 C C . GLY A 1 185 ? -14.861 2.047 22.323 1.00 80.25 185 GLY A C 1
ATOM 1405 O O . GLY A 1 185 ? -14.420 3.178 22.494 1.00 80.25 185 GLY A O 1
ATOM 1406 N N . ASP A 1 186 ? -14.078 0.969 22.219 1.00 87.62 186 ASP A N 1
ATOM 1407 C CA . ASP A 1 186 ? -12.611 0.952 22.348 1.00 87.62 186 ASP A CA 1
ATOM 1408 C C . ASP A 1 186 ? -11.968 -0.093 21.408 1.00 87.62 186 ASP A C 1
ATOM 1410 O O . ASP A 1 186 ? -12.682 -0.857 20.748 1.00 87.62 186 ASP A O 1
ATOM 1414 N N . LEU A 1 187 ? -10.630 -0.110 21.310 1.00 89.00 187 LEU A N 1
ATOM 1415 C CA . LEU A 1 187 ? -9.865 -1.055 20.477 1.00 89.00 187 LEU A CA 1
ATOM 1416 C C . LEU A 1 187 ? -9.141 -2.162 21.264 1.00 89.00 187 LEU A C 1
ATOM 1418 O O . LEU A 1 187 ? -8.329 -2.877 20.676 1.00 89.00 187 LEU A O 1
ATOM 1422 N N . SER A 1 188 ? -9.423 -2.348 22.555 1.00 88.62 188 SER A N 1
ATOM 1423 C CA . SER A 1 188 ? -8.648 -3.250 23.431 1.00 88.62 188 SER A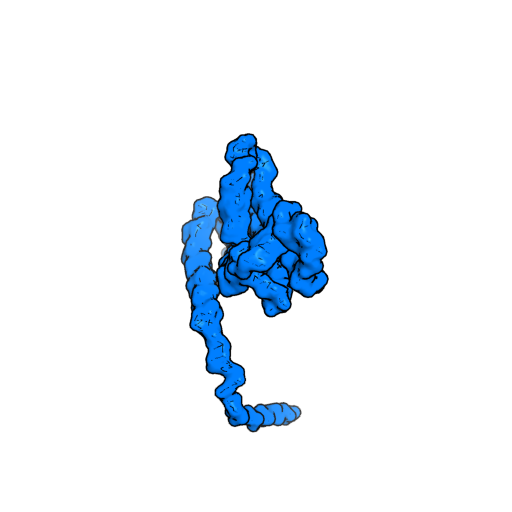 CA 1
ATOM 1424 C C . SER A 1 188 ? -8.565 -4.699 22.923 1.00 88.62 188 SER A C 1
ATOM 1426 O O . SER A 1 188 ? -7.511 -5.328 22.982 1.00 88.62 188 SER A O 1
ATOM 1428 N N . GLU A 1 189 ? -9.658 -5.210 22.356 1.00 90.06 189 GLU A N 1
ATOM 1429 C CA . GLU A 1 189 ? -9.764 -6.567 21.796 1.00 90.06 189 GLU A CA 1
ATOM 1430 C C . GLU A 1 189 ? -9.775 -6.585 20.253 1.00 90.06 189 GLU A C 1
ATOM 1432 O O . GLU A 1 189 ? -10.076 -7.609 19.629 1.00 90.06 189 GLU A O 1
ATOM 1437 N N . PHE A 1 190 ? -9.456 -5.456 19.608 1.00 92.31 190 PHE A N 1
ATOM 1438 C CA . PHE A 1 190 ? -9.586 -5.321 18.157 1.00 92.31 190 PHE A CA 1
ATOM 1439 C C . PHE A 1 190 ? -8.720 -6.327 17.393 1.00 92.31 190 PHE A C 1
ATOM 1441 O O . PHE A 1 190 ? -9.215 -6.970 16.469 1.00 92.31 190 PHE A O 1
ATOM 1448 N N . ASP A 1 191 ? -7.455 -6.507 17.776 1.00 90.94 191 ASP A N 1
ATOM 1449 C CA . ASP A 1 191 ? -6.542 -7.390 17.041 1.00 90.94 191 ASP A CA 1
ATOM 1450 C C . ASP A 1 191 ? -7.001 -8.859 17.079 1.00 90.94 191 ASP A C 1
ATOM 1452 O O . ASP A 1 191 ? -6.924 -9.561 16.067 1.00 90.94 191 ASP A O 1
ATOM 1456 N N . ALA A 1 192 ? -7.578 -9.309 18.199 1.00 91.56 192 ALA A N 1
ATOM 1457 C CA . ALA A 1 192 ? -8.173 -10.640 18.309 1.00 91.56 192 ALA A CA 1
ATOM 1458 C C . ALA A 1 192 ? -9.417 -10.786 17.413 1.00 91.56 192 ALA A C 1
ATOM 1460 O O . ALA A 1 192 ? -9.590 -11.809 16.747 1.00 91.56 192 ALA A O 1
ATOM 1461 N N . ALA A 1 193 ? -10.260 -9.750 17.342 1.00 91.06 193 ALA A N 1
ATOM 1462 C CA . ALA A 1 193 ? -11.426 -9.720 16.456 1.00 91.06 193 ALA A CA 1
ATOM 1463 C C . ALA A 1 193 ? -11.050 -9.595 14.963 1.00 91.06 193 ALA A C 1
ATOM 1465 O O . ALA A 1 193 ? -11.804 -10.028 14.082 1.00 91.06 193 ALA A O 1
ATOM 1466 N N . TRP A 1 194 ? -9.893 -9.002 14.670 1.00 92.31 194 TRP A N 1
ATOM 1467 C CA . TRP A 1 194 ? -9.379 -8.771 13.324 1.00 92.31 194 TRP A CA 1
ATOM 1468 C C . TRP A 1 194 ? -8.683 -10.001 12.730 1.00 92.31 194 TRP A C 1
ATOM 1470 O O . TRP A 1 194 ? -8.879 -10.290 11.547 1.00 92.31 194 TRP A O 1
ATOM 1480 N N . ALA A 1 195 ? -7.928 -10.762 13.529 1.00 92.38 195 ALA A N 1
ATOM 1481 C CA . ALA A 1 195 ? -7.100 -11.870 13.044 1.00 92.38 195 ALA A CA 1
ATOM 1482 C C . ALA A 1 195 ? -7.834 -12.880 12.124 1.00 92.38 195 ALA A C 1
ATOM 1484 O O . ALA A 1 195 ? -7.299 -13.207 11.056 1.00 92.38 195 ALA A O 1
ATOM 1485 N N . PRO A 1 196 ? -9.075 -13.328 12.421 1.00 92.25 196 PRO A N 1
ATOM 1486 C CA . PRO A 1 196 ? -9.812 -14.214 11.515 1.00 92.25 196 PRO A CA 1
ATOM 1487 C C . PRO A 1 196 ? -10.169 -13.553 10.172 1.00 92.25 196 PRO A C 1
ATOM 1489 O O . PRO A 1 196 ? -10.160 -14.206 9.124 1.00 92.25 196 PRO A O 1
ATOM 1492 N N . GLN A 1 197 ? -10.478 -12.251 10.180 1.00 89.94 197 GLN A N 1
ATOM 1493 C CA . GLN A 1 197 ? -10.808 -11.492 8.968 1.00 89.94 197 GLN A CA 1
ATOM 1494 C C . GLN A 1 197 ? -9.573 -11.323 8.084 1.00 89.94 197 GLN A C 1
ATOM 1496 O O . GLN A 1 197 ? -9.645 -11.557 6.876 1.00 89.94 197 GLN A O 1
ATOM 1501 N N . GLU A 1 198 ? -8.430 -10.994 8.684 1.00 90.38 198 GLU A N 1
ATOM 1502 C CA . GLU A 1 198 ? -7.151 -10.910 7.984 1.00 90.38 198 GLU A CA 1
ATOM 1503 C C . GLU A 1 198 ? -6.800 -12.231 7.290 1.00 90.38 198 GLU A C 1
ATOM 1505 O O . GLU A 1 198 ? -6.480 -12.245 6.096 1.00 90.38 198 GLU A O 1
ATOM 1510 N N . GLN A 1 199 ? -6.913 -13.354 8.006 1.00 89.56 199 GLN A N 1
ATOM 1511 C CA . GLN A 1 199 ? -6.630 -14.673 7.444 1.00 89.56 199 GLN A CA 1
ATOM 1512 C C . GLN A 1 199 ? -7.564 -15.004 6.271 1.00 89.56 199 GLN A C 1
ATOM 1514 O O . GLN A 1 199 ? -7.118 -15.547 5.256 1.00 89.56 199 GLN A O 1
ATOM 1519 N N . SER A 1 200 ? -8.842 -14.627 6.368 1.00 89.75 200 SER A N 1
ATOM 1520 C CA . SER A 1 200 ? -9.813 -14.790 5.282 1.00 89.75 200 SER A CA 1
ATOM 1521 C C . SER A 1 200 ? -9.438 -13.978 4.037 1.00 89.75 200 SER A C 1
ATOM 1523 O O . SER A 1 200 ? -9.442 -14.522 2.928 1.00 89.75 200 SER A O 1
ATOM 1525 N N . ILE A 1 201 ? -9.035 -12.712 4.204 1.00 87.81 201 ILE A N 1
ATOM 1526 C CA . ILE A 1 201 ? -8.605 -11.840 3.096 1.00 87.81 201 ILE A CA 1
ATOM 1527 C C . ILE A 1 201 ? -7.351 -12.409 2.423 1.00 87.81 201 ILE A C 1
ATOM 1529 O O . ILE A 1 201 ? -7.328 -12.573 1.200 1.00 87.81 201 ILE A O 1
ATOM 1533 N N . ARG A 1 202 ? -6.336 -12.791 3.210 1.00 88.94 202 ARG A N 1
ATOM 1534 C CA . ARG A 1 202 ? -5.110 -13.428 2.696 1.00 88.94 202 ARG A CA 1
ATOM 1535 C C . ARG A 1 202 ? -5.423 -14.727 1.948 1.00 88.94 202 ARG A C 1
ATOM 1537 O O . ARG A 1 202 ? -4.901 -14.953 0.857 1.00 88.94 202 ARG A O 1
ATOM 1544 N N . GLY A 1 203 ? -6.314 -15.556 2.491 1.00 85.50 203 GLY A N 1
ATOM 1545 C CA . GLY A 1 203 ? -6.755 -16.799 1.858 1.00 85.50 203 GLY A CA 1
ATOM 1546 C C . GLY A 1 203 ? -7.515 -16.573 0.547 1.00 85.50 203 GLY A C 1
ATOM 1547 O O . GLY A 1 203 ? -7.277 -17.278 -0.435 1.00 85.50 203 GLY A O 1
ATOM 1548 N N . ALA A 1 204 ? -8.406 -15.580 0.496 1.00 83.12 204 ALA A N 1
ATOM 1549 C CA . ALA A 1 204 ? -9.134 -15.209 -0.717 1.00 83.12 204 ALA A CA 1
ATOM 1550 C C . ALA A 1 204 ? -8.195 -14.697 -1.816 1.00 83.12 204 ALA A C 1
ATOM 1552 O O . ALA A 1 204 ? -8.324 -15.106 -2.971 1.00 83.12 204 ALA A O 1
ATOM 1553 N N . PHE A 1 205 ? -7.211 -13.879 -1.445 1.00 84.56 205 PHE A N 1
ATOM 1554 C CA . PHE A 1 205 ? -6.193 -13.376 -2.361 1.00 84.56 205 PHE A CA 1
ATOM 1555 C C . PHE A 1 205 ? -5.275 -14.489 -2.892 1.00 84.56 205 PHE A C 1
ATOM 1557 O O . PHE A 1 205 ? -5.013 -14.579 -4.089 1.00 84.56 205 PHE A O 1
ATOM 1564 N N . GLY A 1 206 ? -4.849 -15.419 -2.033 1.00 79.56 206 GLY A N 1
ATOM 1565 C CA . GLY A 1 206 ? -4.072 -16.584 -2.471 1.00 79.56 206 GLY A CA 1
ATOM 1566 C C . GLY A 1 206 ? -4.817 -17.445 -3.502 1.00 79.56 206 GLY A C 1
ATOM 1567 O O . GLY A 1 206 ? -4.207 -17.966 -4.437 1.00 79.56 206 GLY A O 1
ATOM 1568 N N . ARG A 1 207 ? -6.148 -17.559 -3.378 1.00 81.75 207 ARG A N 1
ATOM 1569 C CA . ARG A 1 207 ? -6.995 -18.259 -4.359 1.00 81.75 207 ARG A CA 1
ATOM 1570 C C . ARG A 1 207 ? -7.133 -17.499 -5.681 1.00 81.75 207 ARG A C 1
ATOM 1572 O O . ARG A 1 207 ? -7.184 -18.150 -6.722 1.00 81.75 207 ARG A O 1
ATOM 1579 N N . SER A 1 208 ? -7.184 -16.164 -5.663 1.00 73.75 208 SER A N 1
ATOM 1580 C CA . SER A 1 208 ? -7.309 -15.362 -6.890 1.00 73.75 208 SER A CA 1
ATOM 1581 C C . SER A 1 208 ? -6.025 -15.348 -7.723 1.00 73.75 208 SER A C 1
ATOM 1583 O O . SER A 1 208 ? -6.113 -15.345 -8.946 1.00 73.75 208 SER A O 1
ATOM 1585 N N . ILE A 1 209 ? -4.846 -15.434 -7.097 1.00 70.69 209 ILE A N 1
ATOM 1586 C CA . ILE A 1 209 ? -3.567 -15.546 -7.824 1.00 70.69 209 ILE A CA 1
ATOM 1587 C C . ILE A 1 209 ? -3.405 -16.920 -8.490 1.00 70.69 209 ILE A C 1
ATOM 1589 O O . ILE A 1 209 ? -2.896 -17.017 -9.604 1.00 70.69 209 ILE A O 1
ATOM 1593 N N . ARG A 1 210 ? -3.821 -18.000 -7.814 1.00 63.28 210 ARG A N 1
ATOM 1594 C CA . ARG A 1 210 ? -3.614 -19.385 -8.282 1.00 63.28 210 ARG A CA 1
ATOM 1595 C C . ARG A 1 210 ? -4.572 -19.835 -9.381 1.00 63.28 210 ARG A C 1
ATOM 1597 O O . ARG A 1 210 ? -4.366 -20.906 -9.941 1.00 63.28 210 ARG A O 1
ATOM 1604 N N . ARG A 1 211 ? -5.616 -19.06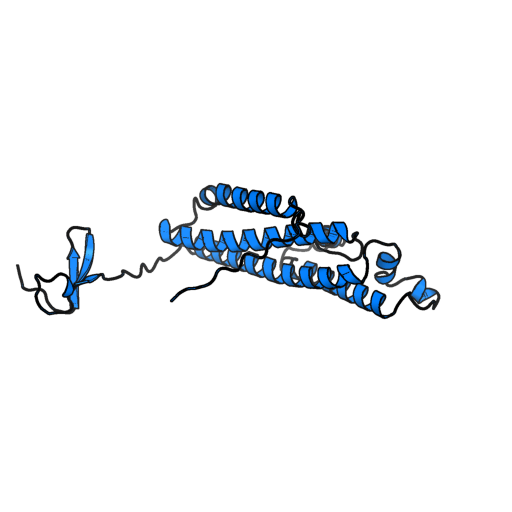2 -9.681 1.00 46.44 211 ARG A N 1
ATOM 1605 C CA . ARG A 1 211 ? -6.527 -19.330 -10.797 1.00 46.44 211 ARG A CA 1
ATOM 1606 C C . ARG A 1 211 ? -6.027 -18.550 -12.021 1.00 46.44 211 ARG A C 1
ATOM 1608 O O . ARG A 1 211 ? -6.401 -17.387 -12.173 1.00 46.44 211 ARG A O 1
ATOM 1615 N N . PRO A 1 212 ? -5.200 -19.133 -12.911 1.00 44.66 212 PRO A N 1
ATOM 1616 C CA . PRO A 1 212 ? -5.092 -18.573 -14.249 1.00 44.66 212 PRO A CA 1
ATOM 1617 C C . PRO A 1 212 ? -6.496 -18.590 -14.860 1.00 44.66 212 PRO A C 1
ATOM 1619 O O . PRO A 1 212 ? -7.281 -19.501 -14.591 1.00 44.66 212 PRO A O 1
ATOM 1622 N N . ALA A 1 213 ? -6.834 -17.566 -15.638 1.00 46.34 213 ALA A N 1
ATOM 1623 C CA . ALA A 1 213 ? -8.095 -17.473 -16.358 1.00 46.34 213 ALA A CA 1
ATOM 1624 C C . ALA A 1 213 ? -8.225 -18.631 -17.368 1.00 46.34 213 ALA A C 1
ATOM 1626 O O . ALA A 1 213 ? -7.997 -18.467 -18.561 1.00 46.34 213 ALA A O 1
ATOM 1627 N N . SER A 1 214 ? -8.603 -19.820 -16.906 1.00 47.78 214 SER A N 1
ATOM 1628 C CA . SER A 1 214 ? -8.920 -20.987 -17.727 1.00 47.78 214 SER A CA 1
ATOM 1629 C C . SER A 1 214 ? -10.323 -20.845 -18.332 1.00 47.78 214 SER A C 1
ATOM 1631 O O . SER A 1 214 ? -11.171 -21.716 -18.163 1.00 47.78 214 SER A O 1
ATOM 1633 N N . GLY A 1 215 ? -10.598 -19.698 -18.961 1.00 43.66 215 GLY A N 1
ATOM 1634 C CA . GLY A 1 215 ? -11.929 -19.340 -19.456 1.00 43.66 215 GLY A CA 1
ATOM 1635 C C . GLY A 1 215 ? -11.961 -18.442 -20.694 1.00 43.66 215 GLY A C 1
ATOM 1636 O O . GLY A 1 215 ? -13.046 -18.071 -21.117 1.00 43.66 215 GLY A O 1
ATOM 1637 N N . ALA A 1 216 ? -10.821 -18.110 -21.311 1.00 42.72 216 ALA A N 1
ATOM 1638 C CA . ALA A 1 216 ? -10.785 -17.361 -22.578 1.00 42.72 216 ALA A CA 1
ATOM 1639 C C . ALA A 1 216 ? -10.770 -18.279 -23.822 1.00 42.72 216 ALA A C 1
ATOM 1641 O O . ALA A 1 216 ? -10.216 -17.929 -24.858 1.00 42.72 216 ALA A O 1
ATOM 1642 N N . GLY A 1 217 ? -11.362 -19.470 -23.711 1.00 43.38 217 GLY A N 1
ATOM 1643 C CA . GLY A 1 217 ? -11.376 -20.477 -24.770 1.00 43.38 217 GLY A CA 1
ATOM 1644 C C . GLY A 1 217 ? -12.501 -21.492 -24.594 1.00 43.38 217 GLY A C 1
ATOM 1645 O O . GLY A 1 217 ? -12.251 -22.688 -24.617 1.00 43.38 217 GLY A O 1
ATOM 1646 N N . ALA A 1 218 ? -13.731 -21.030 -24.373 1.00 40.28 218 ALA A N 1
ATOM 1647 C CA . ALA A 1 218 ? -14.917 -21.851 -24.586 1.00 40.28 218 ALA A CA 1
ATOM 1648 C C . ALA A 1 218 ? -15.748 -21.179 -25.678 1.00 40.28 218 ALA A C 1
ATOM 1650 O O . ALA A 1 218 ? -16.332 -20.114 -25.486 1.00 40.28 218 ALA A O 1
ATOM 1651 N N . ALA A 1 219 ? -15.701 -21.791 -26.854 1.00 45.94 219 ALA A N 1
ATOM 1652 C CA . ALA A 1 219 ? -16.499 -21.445 -28.008 1.00 45.94 219 ALA A CA 1
ATOM 1653 C C . ALA A 1 219 ? -18.000 -21.383 -27.670 1.00 45.94 219 ALA A C 1
ATOM 1655 O O . ALA A 1 219 ? -18.508 -22.194 -26.902 1.00 45.94 219 ALA A O 1
ATOM 1656 N N . GLY A 1 220 ? -18.687 -20.437 -28.313 1.00 46.06 220 GLY A N 1
ATOM 1657 C CA . GLY A 1 220 ? -20.074 -20.553 -28.759 1.00 46.06 220 GLY A CA 1
ATOM 1658 C C . GLY A 1 220 ? -21.131 -20.983 -27.741 1.00 46.06 220 GLY A C 1
ATOM 1659 O O . GLY A 1 220 ? -21.476 -22.156 -27.645 1.00 46.06 220 GLY A O 1
ATOM 1660 N N . SER A 1 221 ? -21.818 -20.010 -27.145 1.00 37.69 221 SER A N 1
ATOM 1661 C CA . SER A 1 221 ? -23.276 -20.122 -27.040 1.00 37.69 221 SER A CA 1
ATOM 1662 C C . SER A 1 221 ? -23.906 -18.745 -26.892 1.00 37.69 221 SER A C 1
ATOM 1664 O O . SER A 1 221 ? -24.018 -18.190 -25.801 1.00 37.69 221 SER A O 1
ATOM 1666 N N . SER A 1 222 ? -24.311 -18.187 -28.028 1.00 46.81 222 SER A N 1
ATOM 1667 C CA . SER A 1 222 ? -25.260 -17.085 -28.093 1.00 46.81 222 SER A CA 1
ATOM 1668 C C . SER A 1 222 ? -26.574 -17.548 -27.464 1.00 46.81 222 SER A C 1
ATOM 1670 O O . SER A 1 222 ? -27.309 -18.331 -28.062 1.00 46.81 222 SER A O 1
ATOM 1672 N N . ARG A 1 223 ? -26.895 -17.067 -26.263 1.00 40.25 223 ARG A N 1
ATOM 1673 C CA . ARG A 1 223 ? -28.280 -17.044 -25.786 1.00 40.25 223 ARG A CA 1
ATOM 1674 C C . ARG A 1 223 ? -28.724 -15.598 -25.678 1.00 40.25 223 ARG A C 1
ATOM 1676 O O . ARG A 1 223 ? -28.424 -14.910 -24.710 1.00 40.25 223 ARG A O 1
ATOM 1683 N N . ASN A 1 224 ? -29.433 -15.173 -26.721 1.00 44.19 224 ASN A N 1
ATOM 1684 C CA . ASN A 1 224 ? -30.354 -14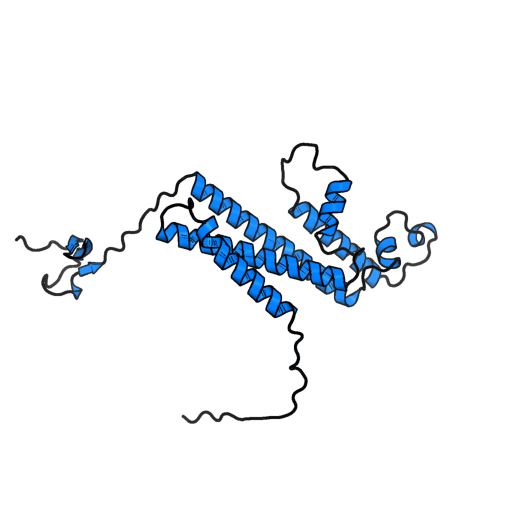.049 -26.668 1.00 44.19 224 ASN A CA 1
ATOM 1685 C C . ASN A 1 224 ? -31.329 -14.283 -25.512 1.00 44.19 224 ASN A C 1
ATOM 1687 O O . ASN A 1 224 ? -32.047 -15.283 -25.507 1.00 44.19 224 ASN A O 1
ATOM 1691 N N . VAL A 1 225 ? -31.358 -13.365 -24.552 1.00 39.09 225 VAL A N 1
ATOM 1692 C CA . VAL A 1 225 ? -32.484 -13.232 -23.630 1.00 39.09 225 VAL A CA 1
ATOM 1693 C C . VAL A 1 225 ? -33.293 -12.043 -24.120 1.00 39.09 225 VAL A C 1
ATOM 1695 O O . VAL A 1 225 ? -32.908 -10.891 -23.937 1.00 39.09 225 VAL A O 1
ATOM 1698 N N . SER A 1 226 ? -34.386 -12.354 -24.811 1.00 37.41 226 SER A N 1
ATOM 1699 C CA . SER A 1 226 ? -35.432 -11.406 -25.166 1.00 37.41 226 SER A CA 1
ATOM 1700 C C . SER A 1 226 ? -36.102 -10.907 -23.888 1.00 37.41 226 SER A C 1
ATOM 1702 O O . SER A 1 226 ? -36.581 -11.705 -23.083 1.00 37.41 226 SER A O 1
ATOM 1704 N N . VAL A 1 227 ? -36.139 -9.590 -23.710 1.00 39.81 227 VAL A N 1
ATOM 1705 C CA . VAL A 1 227 ? -36.988 -8.928 -22.717 1.00 39.81 227 VAL A CA 1
ATOM 1706 C C . VAL A 1 227 ? -38.358 -8.758 -23.365 1.00 39.81 227 VAL A C 1
ATOM 1708 O O . VAL A 1 227 ? -38.475 -8.035 -24.352 1.00 39.81 227 VAL A O 1
ATOM 1711 N N . ASN A 1 228 ? -39.370 -9.450 -22.845 1.00 38.06 228 ASN A N 1
ATOM 1712 C CA . ASN A 1 228 ? -40.763 -9.134 -23.147 1.00 38.06 228 ASN A CA 1
ATOM 1713 C C . ASN A 1 228 ? -41.309 -8.211 -22.054 1.00 38.06 228 ASN A C 1
ATOM 1715 O O . ASN A 1 228 ? -41.031 -8.423 -20.872 1.00 38.06 228 ASN A O 1
ATOM 1719 N N . TYR A 1 229 ? -42.022 -7.190 -22.527 1.00 45.53 229 TYR A N 1
ATOM 1720 C CA . TYR A 1 229 ? -42.739 -6.157 -21.784 1.00 45.53 229 TYR A CA 1
ATOM 1721 C C . TYR A 1 229 ? -43.803 -6.722 -20.841 1.00 45.53 229 TYR A C 1
ATOM 1723 O O . TYR A 1 229 ? -44.433 -7.739 -21.211 1.00 45.53 229 TYR A O 1
#

pLDDT: mean 75.64, std 16.35, range [37.41, 94.12]

Sequence (229 aa):
MGAPVPGQIYVGRNGRQYRYNGGDPRAQSSYSLVQQSRSTTYSEQDSAAKAAAAAEAKKARDTLALAEQFYTLNRNTGTGDWMSAEATNPESLFRKLGIGMPGRDRYSNLQTMNALTNSMVQANIQPGTSSTMNSDAERRGLALTYPSVLNPGSTNVQILQNMRLKAQLEAARTAAMDRYLAQKGDLSEFDAAWAPQEQSIRGAFGRSIRRPASGAGAAGSSRNVSVNY

Secondary structure (DSSP, 8-state):
-PPPPTT-EEE-TTS-EEEE-SS-TT-GGGEEE----------HHHHHHHHHHHHHHHHHHHHHHHHHHHHHHHHHH--SSHHHHHHT-TT-HHHHTTPPPS-HHHHHHHHHHHHHHHHHHHHHSPTT--SSTT-HHHHHHHHTTS--TTS-HHHHHHHHHHHHHHHHHHHHHHHHHHHHHHHHSS-TTHHHHHHHHHHHHHHHHHHHHH---TTS-------------

Radius of gyration: 28.83 Å; chains: 1; bounding box: 85×41×63 Å